Protein AF-0000000085156671 (afdb_homodimer)

pLDDT: mean 96.81, std 5.03, range [68.38, 99.0]

Structure (mmCIF, N/CA/C/O backbone):
data_AF-0000000085156671-model_v1
#
loop_
_entity.id
_entity.type
_entity.pdbx_description
1 polymer GloA
#
loop_
_atom_site.group_PDB
_atom_site.id
_atom_site.type_symbol
_atom_site.label_atom_id
_atom_site.label_alt_id
_atom_site.label_comp_id
_atom_site.label_asym_id
_atom_site.label_entity_id
_atom_site.label_seq_id
_atom_site.pdbx_PDB_ins_code
_atom_site.Cartn_x
_atom_site.Cartn_y
_atom_site.Cartn_z
_atom_site.occupancy
_atom_site.B_iso_or_equiv
_atom_site.auth_seq_id
_atom_site.auth_comp_id
_atom_site.auth_asym_id
_atom_site.auth_atom_id
_atom_site.pdbx_PDB_model_num
ATOM 1 N N . MET A 1 1 ? -7.336 6.457 -4.148 1 97.25 1 MET A N 1
ATOM 2 C CA . MET A 1 1 ? -7.102 6.508 -2.709 1 97.25 1 MET A CA 1
ATOM 3 C C . MET A 1 1 ? -5.617 6.359 -2.395 1 97.25 1 MET A C 1
ATOM 5 O O . MET A 1 1 ? -4.992 7.289 -1.877 1 97.25 1 MET A O 1
ATOM 9 N N . ILE A 1 2 ? -5.039 5.316 -2.836 1 98.56 2 ILE A N 1
ATOM 10 C CA . ILE A 1 2 ? -3.615 5.086 -2.611 1 98.56 2 ILE A CA 1
ATOM 11 C C . ILE A 1 2 ? -2.803 5.754 -3.719 1 98.56 2 ILE A C 1
ATOM 13 O O . ILE A 1 2 ? -3.01 5.477 -4.902 1 98.56 2 ILE A O 1
ATOM 17 N N . ASP A 1 3 ? -1.968 6.648 -3.371 1 98.62 3 ASP A N 1
ATOM 18 C CA . ASP A 1 3 ? -1.051 7.254 -4.332 1 98.62 3 ASP A CA 1
ATOM 19 C C . ASP A 1 3 ? 0.161 6.355 -4.574 1 98.62 3 ASP A C 1
ATOM 21 O O . ASP A 1 3 ? 0.464 6.012 -5.719 1 98.62 3 ASP A O 1
ATOM 25 N N . HIS A 1 4 ? 0.837 6.031 -3.537 1 98.81 4 HIS A N 1
ATOM 26 C CA . HIS A 1 4 ? 1.937 5.078 -3.621 1 98.81 4 HIS A CA 1
ATOM 27 C C . HIS A 1 4 ? 2.197 4.418 -2.271 1 98.81 4 HIS A C 1
ATOM 29 O O . HIS A 1 4 ? 1.718 4.895 -1.24 1 98.81 4 HIS A O 1
ATOM 35 N N . VAL A 1 5 ? 2.871 3.297 -2.322 1 98.88 5 VAL A N 1
ATOM 36 C CA . VAL A 1 5 ? 3.242 2.529 -1.138 1 98.88 5 VAL A CA 1
ATOM 37 C C . VAL A 1 5 ? 4.711 2.125 -1.223 1 98.88 5 VAL A C 1
ATOM 39 O O . VAL A 1 5 ? 5.238 1.904 -2.314 1 98.88 5 VAL A O 1
ATOM 42 N N . GLY A 1 6 ? 5.367 2.09 -0.083 1 98.5 6 GLY A N 1
ATOM 43 C CA . GLY A 1 6 ? 6.746 1.638 -0.026 1 98.5 6 GLY A CA 1
ATOM 44 C C . GLY A 1 6 ? 7.023 0.713 1.144 1 98.5 6 GLY A C 1
ATOM 45 O O . GLY A 1 6 ? 6.516 0.928 2.246 1 98.5 6 GLY A O 1
ATOM 46 N N . ILE A 1 7 ? 7.812 -0.276 0.871 1 98.12 7 ILE A N 1
ATOM 47 C CA . ILE A 1 7 ? 8.25 -1.165 1.942 1 98.12 7 ILE A CA 1
ATOM 48 C C . ILE A 1 7 ? 9.773 -1.191 2.002 1 98.12 7 ILE A C 1
ATOM 50 O O . ILE A 1 7 ? 10.445 -0.895 1.012 1 98.12 7 ILE A O 1
ATOM 54 N N . ASN A 1 8 ? 10.227 -1.581 3.162 1 97.12 8 ASN A N 1
ATOM 55 C CA . ASN A 1 8 ? 11.656 -1.783 3.379 1 97.12 8 ASN A CA 1
ATOM 56 C C . ASN A 1 8 ? 12.023 -3.264 3.338 1 97.12 8 ASN A C 1
ATOM 58 O O . ASN A 1 8 ? 11.289 -4.105 3.852 1 97.12 8 ASN A O 1
ATOM 62 N N . CYS A 1 9 ? 13.125 -3.525 2.797 1 96.81 9 CYS A N 1
ATOM 63 C CA . CYS A 1 9 ? 13.523 -4.906 2.551 1 96.81 9 CYS A CA 1
ATOM 64 C C . CYS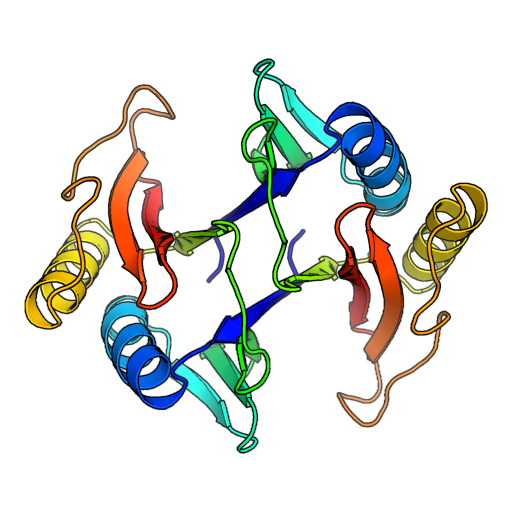 A 1 9 ? 14.797 -5.254 3.314 1 96.81 9 CYS A C 1
ATOM 66 O O . CYS A 1 9 ? 15.773 -4.508 3.273 1 96.81 9 CYS A O 1
ATOM 68 N N . ALA A 1 10 ? 14.789 -6.379 3.973 1 95.25 10 ALA A N 1
ATOM 69 C CA . ALA A 1 10 ? 15.953 -6.844 4.723 1 95.25 10 ALA A CA 1
ATOM 70 C C . ALA A 1 10 ? 17.078 -7.277 3.779 1 95.25 10 ALA A C 1
ATOM 72 O O . ALA A 1 10 ? 18.234 -6.973 4.016 1 95.25 10 ALA A O 1
ATOM 73 N N . ASN A 1 11 ? 16.766 -8.047 2.805 1 95.31 11 ASN A N 1
ATOM 74 C CA . ASN A 1 11 ? 17.656 -8.422 1.713 1 95.31 11 ASN A CA 1
ATOM 75 C C . ASN A 1 11 ? 17.234 -7.777 0.396 1 95.31 11 ASN A C 1
ATOM 77 O O . ASN A 1 11 ? 16.484 -8.375 -0.377 1 95.31 11 ASN A O 1
ATOM 81 N N . TYR A 1 12 ? 17.797 -6.629 0.187 1 97.06 12 TYR A N 1
ATOM 82 C CA . TYR A 1 12 ? 17.359 -5.758 -0.898 1 97.06 12 TYR A CA 1
ATOM 83 C C . TYR A 1 12 ? 17.547 -6.434 -2.252 1 97.06 12 TYR A C 1
ATOM 85 O O . TYR A 1 12 ? 16.656 -6.395 -3.104 1 97.06 12 TYR A O 1
ATOM 93 N N . ALA A 1 13 ? 18.641 -7.094 -2.453 1 97.25 13 ALA A N 1
ATOM 94 C CA . ALA A 1 13 ? 18.906 -7.77 -3.719 1 97.25 13 ALA A CA 1
ATOM 95 C C . ALA A 1 13 ? 17.891 -8.875 -3.984 1 97.25 13 ALA A C 1
ATOM 97 O O . ALA A 1 13 ? 17.406 -9.031 -5.113 1 97.25 13 ALA A O 1
ATOM 98 N N . GLU A 1 14 ? 17.562 -9.625 -2.99 1 97.38 14 GLU A N 1
ATOM 99 C CA . GLU A 1 14 ? 16.562 -10.688 -3.127 1 97.38 14 GLU A CA 1
ATOM 100 C C . GLU A 1 14 ? 15.18 -10.109 -3.441 1 97.38 14 GLU A C 1
ATOM 102 O O . GLU A 1 14 ? 14.453 -10.656 -4.27 1 97.38 14 GLU A O 1
ATOM 107 N N . SER A 1 15 ? 14.883 -9.07 -2.781 1 98.25 15 SER A N 1
ATOM 108 C CA . SER A 1 15 ? 13.594 -8.43 -3.02 1 98.25 15 SER A CA 1
ATOM 109 C C . SER A 1 15 ? 13.516 -7.859 -4.434 1 98.25 15 SER A C 1
ATOM 111 O O . SER A 1 15 ? 12.469 -7.93 -5.078 1 98.25 15 SER A O 1
ATOM 113 N N . GLN A 1 16 ? 14.625 -7.289 -4.875 1 98.69 16 GLN A N 1
ATOM 114 C CA . GLN A 1 16 ? 14.648 -6.793 -6.246 1 98.69 16 GLN A CA 1
ATOM 115 C C . GLN A 1 16 ? 14.352 -7.914 -7.238 1 98.69 16 GLN A C 1
ATOM 117 O O . GLN A 1 16 ? 13.539 -7.75 -8.148 1 98.69 16 GLN A O 1
ATOM 122 N N . ARG A 1 17 ? 15.023 -9.016 -7.051 1 98.81 17 ARG A N 1
ATOM 123 C CA . ARG A 1 17 ? 14.812 -10.148 -7.941 1 98.81 17 ARG A CA 1
ATOM 124 C C . ARG A 1 17 ? 13.359 -10.602 -7.93 1 98.81 17 ARG A C 1
ATOM 126 O O . ARG A 1 17 ? 12.773 -10.867 -8.984 1 98.81 17 ARG A O 1
ATOM 133 N N . PHE A 1 18 ? 12.805 -10.664 -6.797 1 98.94 18 PHE A N 1
ATOM 134 C CA . PHE A 1 18 ? 11.422 -11.102 -6.625 1 98.94 18 PHE A CA 1
ATOM 135 C C . PHE A 1 18 ? 10.461 -10.156 -7.328 1 98.94 18 PHE A C 1
ATOM 137 O O . PHE A 1 18 ? 9.672 -10.578 -8.172 1 98.94 18 PHE A O 1
ATOM 144 N N . TYR A 1 19 ? 10.523 -8.898 -7.027 1 98.94 19 TYR A N 1
ATOM 145 C CA . TYR A 1 19 ? 9.539 -7.949 -7.516 1 98.94 19 TYR A CA 1
ATOM 146 C C . TYR A 1 19 ? 9.75 -7.648 -8.992 1 98.94 19 TYR A C 1
ATOM 148 O O . TYR A 1 19 ? 8.789 -7.414 -9.734 1 98.94 19 TYR A O 1
ATOM 156 N N . ASP A 1 20 ? 11.031 -7.66 -9.477 1 98.94 20 ASP A N 1
ATOM 157 C CA . ASP A 1 20 ? 11.266 -7.566 -10.914 1 98.94 20 ASP A CA 1
ATOM 158 C C . ASP A 1 20 ? 10.516 -8.664 -11.664 1 98.94 20 ASP A C 1
ATOM 160 O O . ASP A 1 20 ? 9.875 -8.398 -12.688 1 98.94 20 ASP A O 1
ATOM 164 N N . ALA A 1 21 ? 10.625 -9.82 -11.141 1 98.94 21 ALA A N 1
ATOM 165 C CA . ALA A 1 21 ? 10.055 -10.977 -11.828 1 98.94 21 ALA A CA 1
ATOM 166 C C . ALA A 1 21 ? 8.531 -10.938 -11.781 1 98.94 21 ALA A C 1
ATOM 168 O O . ALA A 1 21 ? 7.871 -10.984 -12.828 1 98.94 21 ALA A O 1
ATOM 169 N N . VAL A 1 22 ? 7.938 -10.797 -10.609 1 98.94 22 VAL A N 1
ATOM 170 C CA . VAL A 1 22 ? 6.496 -10.992 -10.484 1 98.94 22 VAL A CA 1
ATOM 171 C C . VAL A 1 22 ? 5.766 -9.781 -11.062 1 98.94 22 VAL A C 1
ATOM 173 O O . VAL A 1 22 ? 4.723 -9.93 -11.703 1 98.94 22 VAL A O 1
ATOM 176 N N . LEU A 1 23 ? 6.281 -8.57 -10.828 1 98.94 23 LEU A N 1
ATOM 177 C CA . LEU A 1 23 ? 5.594 -7.391 -11.352 1 98.94 23 LEU A CA 1
ATOM 178 C C . LEU A 1 23 ? 5.738 -7.301 -12.867 1 98.94 23 LEU A C 1
ATOM 180 O O . LEU A 1 23 ? 4.848 -6.789 -13.547 1 98.94 23 LEU A O 1
ATOM 184 N N . GLY A 1 24 ? 6.875 -7.832 -13.359 1 98.88 24 GLY A N 1
ATOM 185 C CA . GLY A 1 24 ? 7.02 -7.918 -14.805 1 98.88 24 GLY A CA 1
ATOM 186 C C . GLY A 1 24 ? 5.891 -8.68 -15.477 1 98.88 24 GLY A C 1
ATOM 187 O O . GLY A 1 24 ? 5.422 -8.289 -16.547 1 98.88 24 GLY A O 1
ATOM 188 N N . THR A 1 25 ? 5.43 -9.703 -14.891 1 98.94 25 THR A N 1
ATOM 189 C CA . THR A 1 25 ? 4.367 -10.523 -15.461 1 98.94 25 THR A CA 1
ATOM 190 C C . THR A 1 25 ? 3.043 -9.773 -15.469 1 98.94 25 THR A C 1
ATOM 192 O O . THR A 1 25 ? 2.111 -10.148 -16.188 1 98.94 25 THR A O 1
ATOM 195 N N . LEU A 1 26 ? 2.973 -8.75 -14.688 1 98.88 26 LEU A N 1
ATOM 196 C CA . LEU A 1 26 ? 1.74 -7.98 -14.562 1 98.88 26 LEU A CA 1
ATOM 197 C C . LEU A 1 26 ? 1.802 -6.715 -15.406 1 98.88 26 LEU A C 1
ATOM 199 O O . LEU A 1 26 ? 0.885 -5.891 -15.367 1 98.88 26 LEU A O 1
ATOM 203 N N . GLY A 1 27 ? 2.928 -6.5 -16.094 1 98.62 27 GLY A N 1
ATOM 204 C CA . GLY A 1 27 ? 3.07 -5.352 -16.984 1 98.62 27 GLY A CA 1
ATOM 205 C C . GLY A 1 27 ? 3.656 -4.137 -16.281 1 98.62 27 GLY A C 1
ATOM 206 O O . GLY A 1 27 ? 3.533 -3.014 -16.766 1 98.62 27 GLY A O 1
ATOM 207 N N . PHE A 1 28 ? 4.234 -4.348 -15.125 1 98.81 28 PHE A N 1
ATOM 208 C CA . PHE A 1 28 ? 4.879 -3.266 -14.398 1 98.81 28 PHE A CA 1
ATOM 209 C C . PHE A 1 28 ? 6.395 -3.402 -14.445 1 98.81 28 PHE A C 1
ATOM 211 O O . PHE A 1 28 ? 6.918 -4.504 -14.633 1 98.81 28 PHE A O 1
ATOM 218 N N . SER A 1 29 ? 7.047 -2.299 -14.312 1 98.75 29 SER A N 1
ATOM 219 C CA . SER A 1 29 ? 8.5 -2.295 -14.383 1 98.75 29 SER A CA 1
ATOM 220 C C . SER A 1 29 ? 9.102 -1.209 -13.492 1 98.75 29 SER A C 1
ATOM 222 O O . SER A 1 29 ? 8.367 -0.376 -12.953 1 98.75 29 SER A O 1
ATOM 224 N N . ARG A 1 30 ? 10.406 -1.317 -13.367 1 98.81 30 ARG A N 1
ATOM 225 C CA . ARG A 1 30 ? 11.086 -0.216 -12.695 1 98.81 30 ARG A CA 1
ATOM 226 C C . ARG A 1 30 ? 10.891 1.093 -13.453 1 98.81 30 ARG A C 1
ATOM 228 O O . ARG A 1 30 ? 11.219 1.186 -14.641 1 98.81 30 ARG A O 1
ATOM 235 N N . GLN A 1 31 ? 10.305 2.008 -12.789 1 98.69 31 GLN A N 1
ATOM 236 C CA . GLN A 1 31 ? 10.109 3.324 -13.383 1 98.69 31 GLN A CA 1
ATOM 237 C C . GLN A 1 31 ? 11.203 4.297 -12.953 1 98.69 31 GLN A C 1
ATOM 239 O O . GLN A 1 31 ? 11.539 5.227 -13.695 1 98.69 31 GLN A O 1
ATOM 244 N N . LEU A 1 32 ? 11.68 4.121 -11.703 1 97.94 32 LEU A N 1
ATOM 245 C CA . LEU A 1 32 ? 12.742 4.922 -11.109 1 97.94 32 LEU A CA 1
ATOM 246 C C . LEU A 1 32 ? 13.656 4.055 -10.242 1 97.94 32 LEU A C 1
ATOM 248 O O . LEU A 1 32 ? 13.172 3.209 -9.484 1 97.94 32 LEU A O 1
ATOM 252 N N . ASP A 1 33 ? 14.914 4.234 -10.375 1 97.88 33 ASP A N 1
ATOM 253 C CA . ASP A 1 33 ? 15.953 3.604 -9.562 1 97.88 33 ASP A CA 1
ATOM 254 C C . ASP A 1 33 ? 16.953 4.637 -9.047 1 97.88 33 ASP A C 1
ATOM 256 O O . ASP A 1 33 ? 17.812 5.102 -9.797 1 97.88 33 ASP A O 1
ATOM 260 N N . VAL A 1 34 ? 16.812 4.879 -7.797 1 96.19 34 VAL A N 1
ATOM 261 C CA . VAL A 1 34 ? 17.672 5.93 -7.254 1 96.19 34 VAL A CA 1
ATOM 262 C C . VAL A 1 34 ? 18.75 5.312 -6.359 1 96.19 34 VAL A C 1
ATOM 264 O O . VAL A 1 34 ? 19.328 6 -5.523 1 96.19 34 VAL A O 1
ATOM 267 N N . GLY A 1 35 ? 18.938 4.066 -6.457 1 95.5 35 GLY A N 1
ATOM 268 C CA . GLY A 1 35 ? 19.938 3.328 -5.711 1 95.5 35 GLY A CA 1
ATOM 269 C C . GLY A 1 35 ? 19.406 2.727 -4.426 1 95.5 35 GLY A C 1
ATOM 270 O O . GLY A 1 35 ? 19.062 1.545 -4.383 1 95.5 35 GLY A O 1
ATOM 271 N N . PRO A 1 36 ? 19.078 3.594 -3.471 1 96.38 36 PRO A N 1
ATOM 272 C CA . PRO A 1 36 ? 18.562 3.057 -2.207 1 96.38 36 PRO A CA 1
ATOM 273 C C . PRO A 1 36 ? 17.109 2.633 -2.293 1 96.38 36 PRO A C 1
ATOM 275 O O . PRO A 1 36 ? 16.594 1.979 -1.38 1 96.38 36 PRO A O 1
ATOM 278 N N . ALA A 1 37 ? 16.5 3.037 -3.424 1 97.75 37 ALA A N 1
ATOM 279 C CA . ALA A 1 37 ? 15.102 2.695 -3.605 1 97.75 37 ALA A CA 1
ATOM 280 C C . ALA A 1 37 ? 14.766 2.51 -5.086 1 97.75 37 ALA A C 1
ATOM 282 O O . ALA A 1 37 ? 15.398 3.123 -5.949 1 97.75 37 ALA A O 1
ATOM 283 N N . ILE A 1 38 ? 13.828 1.67 -5.316 1 98.62 38 ILE A N 1
ATOM 284 C CA . ILE A 1 38 ? 13.305 1.439 -6.66 1 98.62 38 ILE A CA 1
ATOM 285 C C . ILE A 1 38 ? 11.789 1.628 -6.66 1 98.62 38 ILE A C 1
ATOM 287 O O . ILE A 1 38 ? 11.086 1.094 -5.797 1 98.62 38 ILE A O 1
ATOM 291 N N . GLY A 1 39 ? 11.336 2.41 -7.582 1 98.81 39 GLY A N 1
ATOM 292 C CA . GLY A 1 39 ? 9.906 2.572 -7.789 1 98.81 39 GLY A CA 1
ATOM 293 C C . GLY A 1 39 ? 9.383 1.806 -8.992 1 98.81 39 GLY A C 1
ATOM 294 O O . GLY A 1 39 ? 9.922 1.934 -10.094 1 98.81 39 GLY A O 1
ATOM 295 N N . TYR A 1 40 ? 8.359 1 -8.781 1 98.94 40 TYR A N 1
ATOM 296 C CA . TYR A 1 40 ? 7.719 0.228 -9.844 1 98.94 40 TYR A CA 1
ATOM 297 C C . TYR A 1 40 ? 6.41 0.877 -10.281 1 98.94 40 TYR A C 1
ATOM 299 O O . TYR A 1 40 ? 5.715 1.49 -9.469 1 98.94 40 TYR A O 1
ATOM 307 N N . GLY A 1 41 ? 6.039 0.77 -11.469 1 98.69 41 GLY A N 1
ATOM 308 C CA . GLY A 1 41 ? 4.797 1.278 -12.031 1 98.69 41 GLY A CA 1
ATOM 309 C C . GLY A 1 41 ? 4.727 1.161 -13.539 1 98.69 41 GLY A C 1
ATOM 310 O O . GLY A 1 41 ? 5.172 0.163 -14.109 1 98.69 41 GLY A O 1
ATOM 311 N N . ARG A 1 42 ? 4.062 2.07 -14.109 1 97.94 42 ARG A N 1
ATOM 312 C CA . ARG A 1 42 ? 3.912 2.156 -15.555 1 97.94 42 ARG A CA 1
ATOM 313 C C . ARG A 1 42 ? 3.969 3.605 -16.031 1 97.94 42 ARG A C 1
ATOM 315 O O . ARG A 1 42 ? 3.645 4.523 -15.273 1 97.94 42 ARG A O 1
ATOM 322 N N . ALA A 1 43 ? 4.449 3.748 -17.25 1 96.94 43 ALA A N 1
ATOM 323 C CA . ALA A 1 43 ? 4.398 5.031 -17.938 1 96.94 43 ALA A CA 1
ATOM 324 C C . ALA A 1 43 ? 5.129 6.113 -17.156 1 96.94 43 ALA A C 1
ATOM 326 O O . ALA A 1 43 ? 4.656 7.25 -17.062 1 96.94 43 ALA A O 1
ATOM 327 N N . GLY A 1 44 ? 6.164 5.746 -16.5 1 96 44 GLY A N 1
ATOM 328 C CA . GLY A 1 44 ? 7.023 6.695 -15.812 1 96 44 GLY A CA 1
ATOM 329 C C . GLY A 1 44 ? 6.531 7.047 -14.422 1 96 44 GLY A C 1
ATOM 330 O O . GLY A 1 44 ? 7.117 7.895 -13.75 1 96 44 GLY A O 1
ATOM 331 N N . LYS A 1 45 ? 5.508 6.387 -13.945 1 95.69 45 LYS A N 1
ATOM 332 C CA . LYS A 1 45 ? 4.91 6.723 -12.664 1 95.69 45 LYS A CA 1
ATOM 333 C C . LYS A 1 45 ? 5.105 5.594 -11.648 1 95.69 45 LYS A C 1
ATOM 335 O O . LYS A 1 45 ? 4.398 4.586 -11.695 1 95.69 45 LYS A O 1
ATOM 340 N N . PRO A 1 46 ? 5.969 5.82 -10.742 1 98 46 PRO A N 1
ATOM 341 C CA . PRO A 1 46 ? 6.105 4.816 -9.688 1 98 46 PRO A CA 1
ATOM 342 C C . PRO A 1 46 ? 4.953 4.848 -8.688 1 98 46 PRO A C 1
ATOM 344 O O . PRO A 1 46 ? 4.535 5.926 -8.258 1 98 46 PRO A O 1
ATOM 347 N N . THR A 1 47 ? 4.457 3.74 -8.367 1 98.56 47 THR A N 1
ATOM 348 C CA . THR A 1 47 ? 3.344 3.611 -7.43 1 98.56 47 THR A CA 1
ATOM 349 C C . THR A 1 47 ? 3.711 2.682 -6.277 1 98.56 47 THR A C 1
ATOM 351 O O . THR A 1 47 ? 3.15 2.789 -5.184 1 98.56 47 THR A O 1
ATOM 354 N N . PHE A 1 48 ? 4.621 1.704 -6.465 1 98.94 48 PHE A N 1
ATOM 355 C CA . PHE A 1 48 ? 5.125 0.792 -5.445 1 98.94 48 PHE A CA 1
ATOM 356 C C . PHE A 1 48 ? 6.641 0.896 -5.328 1 98.94 48 PHE A C 1
ATOM 358 O O . PHE A 1 48 ? 7.355 0.784 -6.328 1 98.94 48 PHE A O 1
ATOM 365 N N . TRP A 1 49 ? 7.102 1.041 -4.113 1 98.81 49 TRP A N 1
ATOM 366 C CA . TRP A 1 49 ? 8.531 1.241 -3.887 1 98.81 49 TRP A CA 1
ATOM 367 C C . TRP A 1 49 ? 9.086 0.169 -2.959 1 98.81 49 TRP A C 1
ATOM 369 O O . TRP A 1 49 ? 8.445 -0.208 -1.977 1 98.81 49 TRP A O 1
ATOM 379 N N . ILE A 1 50 ? 10.305 -0.257 -3.252 1 98.56 50 ILE A N 1
ATOM 380 C CA . ILE A 1 50 ? 11.094 -1.029 -2.297 1 98.56 50 ILE A CA 1
ATOM 381 C C . ILE A 1 50 ? 12.383 -0.281 -1.965 1 98.56 50 ILE A C 1
ATOM 383 O O . ILE A 1 50 ? 12.945 0.404 -2.82 1 98.56 50 ILE A O 1
ATOM 387 N N . SER A 1 51 ? 12.828 -0.427 -0.764 1 97.94 51 SER A N 1
ATOM 388 C CA . SER A 1 51 ? 14.031 0.278 -0.328 1 97.94 51 SER A CA 1
ATOM 389 C C . SER A 1 51 ? 14.938 -0.634 0.489 1 97.94 51 SER A C 1
ATOM 391 O O . SER A 1 51 ? 14.469 -1.591 1.11 1 97.94 51 SER A O 1
ATOM 393 N N . ASP A 1 52 ? 16.25 -0.179 0.399 1 94.88 52 ASP A N 1
ATOM 394 C CA . ASP A 1 52 ? 17.281 -0.811 1.215 1 94.88 52 ASP A CA 1
ATOM 395 C C . ASP A 1 52 ? 17.344 -0.184 2.605 1 94.88 52 ASP A C 1
ATOM 397 O O . ASP A 1 52 ? 17.906 0.897 2.781 1 94.88 52 ASP A O 1
ATOM 401 N N . ALA A 1 53 ? 16.781 -0.612 3.473 1 75.75 53 ALA A N 1
ATOM 402 C CA . ALA A 1 53 ? 16.906 0.224 4.664 1 75.75 53 ALA A CA 1
ATOM 403 C C . ALA A 1 53 ? 17.078 -0.628 5.918 1 75.75 53 ALA A C 1
ATOM 405 O O . ALA A 1 53 ? 17.969 -0.377 6.727 1 75.75 53 ALA A O 1
ATOM 406 N N . LEU A 1 54 ? 15.992 -1.242 6.383 1 75.19 54 LEU A N 1
ATOM 407 C CA . LEU A 1 54 ? 15.938 -1.572 7.805 1 75.19 54 LEU A CA 1
ATOM 408 C C . LEU A 1 54 ? 16.125 -3.07 8.023 1 75.19 54 LEU A C 1
ATOM 410 O O . LEU A 1 54 ? 15.594 -3.883 7.266 1 75.19 54 LEU A O 1
ATOM 414 N N . ALA A 1 55 ? 17 -3.209 8.984 1 69.25 55 ALA A N 1
ATOM 415 C CA . ALA A 1 55 ? 17.109 -4.559 9.531 1 69.25 55 ALA A CA 1
ATOM 416 C C . ALA A 1 55 ? 16.094 -4.785 10.641 1 69.25 55 ALA A C 1
ATOM 418 O O . ALA A 1 55 ? 15.516 -3.83 11.164 1 69.25 55 ALA A O 1
ATOM 419 N N . GLY A 1 56 ? 15.625 -5.984 10.875 1 79.94 56 GLY A N 1
ATOM 420 C CA . GLY A 1 56 ? 14.727 -6.414 11.938 1 79.94 56 GLY A CA 1
ATOM 421 C C . GLY A 1 56 ? 13.516 -7.172 11.43 1 79.94 56 GLY A C 1
ATOM 422 O O . GLY A 1 56 ? 13.414 -7.453 10.234 1 79.94 56 GLY A O 1
ATOM 423 N N . PRO A 1 57 ? 12.656 -7.395 12.383 1 85.88 57 PRO A N 1
ATOM 424 C CA . PRO A 1 57 ? 11.492 -8.188 11.992 1 85.88 57 PRO A CA 1
ATOM 425 C C . PRO A 1 57 ? 10.453 -7.371 11.219 1 85.88 57 PRO A C 1
ATOM 427 O O . PRO A 1 57 ? 10.289 -6.176 11.477 1 85.88 57 PRO A O 1
ATOM 430 N N . ASN A 1 58 ? 9.898 -7.977 10.266 1 91.19 58 ASN A N 1
ATOM 431 C CA . ASN A 1 58 ? 8.828 -7.398 9.461 1 91.19 58 ASN A CA 1
ATOM 432 C C . ASN A 1 58 ? 7.461 -7.922 9.898 1 91.19 58 ASN A C 1
ATOM 434 O O . ASN A 1 58 ? 7.27 -9.133 10.031 1 91.19 58 ASN A O 1
ATOM 438 N N . ARG A 1 59 ? 6.652 -7.016 10.227 1 92.88 59 ARG A N 1
ATOM 439 C CA . ARG A 1 59 ? 5.246 -7.391 10.312 1 92.88 59 ARG A CA 1
ATOM 440 C C . ARG A 1 59 ? 4.621 -7.488 8.922 1 92.88 59 ARG A C 1
ATOM 442 O O . ARG A 1 59 ? 4.832 -6.617 8.078 1 92.88 59 ARG A O 1
ATOM 449 N N . GLU A 1 60 ? 3.873 -8.5 8.734 1 94.56 60 GLU A N 1
ATOM 450 C CA . GLU A 1 60 ? 3.326 -8.789 7.41 1 94.56 60 GLU A CA 1
ATOM 451 C C . GLU A 1 60 ? 2.512 -7.609 6.887 1 94.56 60 GLU A C 1
ATOM 453 O O . GLU A 1 60 ? 1.66 -7.07 7.594 1 94.56 60 GLU A O 1
ATOM 458 N N . VAL A 1 61 ? 2.785 -7.246 5.699 1 96.94 61 VAL A N 1
ATOM 459 C CA . VAL A 1 61 ? 1.97 -6.336 4.902 1 96.94 61 VAL A CA 1
ATOM 460 C C . VAL A 1 61 ? 1.275 -7.109 3.785 1 96.94 61 VAL A C 1
ATOM 462 O O . VAL A 1 61 ? 1.877 -7.988 3.164 1 96.94 61 VAL A O 1
ATOM 465 N N . HIS A 1 62 ? 0.03 -6.785 3.59 1 98.31 62 HIS A N 1
ATOM 466 C CA . HIS A 1 62 ? -0.673 -7.34 2.438 1 98.31 62 HIS A CA 1
ATOM 467 C C . HIS A 1 62 ? -0.615 -6.387 1.249 1 98.31 62 HIS A C 1
ATOM 469 O O . HIS A 1 62 ? -1.06 -5.238 1.345 1 98.31 62 HIS A O 1
ATOM 475 N N . LEU A 1 63 ? -0.031 -6.828 0.146 1 98.94 63 LEU A N 1
ATOM 476 C CA . LEU A 1 63 ? 0.124 -6.062 -1.086 1 98.94 63 LEU A CA 1
ATOM 477 C C . LEU A 1 63 ? -0.566 -6.762 -2.252 1 98.94 63 LEU A C 1
ATOM 479 O O . LEU A 1 63 ? -0.136 -7.836 -2.68 1 98.94 63 LEU A O 1
ATOM 483 N N . ALA A 1 64 ? -1.599 -6.121 -2.727 1 98.94 64 ALA A N 1
ATOM 484 C CA . ALA A 1 64 ? -2.318 -6.699 -3.859 1 98.94 64 ALA A CA 1
ATOM 485 C C . ALA A 1 64 ? -2.143 -5.844 -5.113 1 98.94 64 ALA A C 1
ATOM 487 O O . ALA A 1 64 ? -2.422 -4.645 -5.094 1 98.94 64 ALA A O 1
ATOM 488 N N . PHE A 1 65 ? -1.743 -6.48 -6.172 1 98.94 65 PHE A N 1
ATOM 489 C CA . PHE A 1 65 ? -1.534 -5.805 -7.449 1 98.94 65 PHE A CA 1
ATOM 490 C C . PHE A 1 65 ? -2.582 -6.242 -8.469 1 98.94 65 PHE A C 1
ATOM 492 O O . PHE A 1 65 ? -2.961 -7.414 -8.516 1 98.94 65 PHE A O 1
ATOM 499 N N . GLU A 1 66 ? -2.938 -5.316 -9.266 1 98.81 66 GLU A N 1
ATOM 500 C CA . GLU A 1 66 ? -3.922 -5.578 -10.312 1 98.81 66 GLU A CA 1
ATOM 501 C C . GLU A 1 66 ? -3.322 -6.422 -11.438 1 98.81 66 GLU A C 1
ATOM 503 O O . GLU A 1 66 ? -2.186 -6.188 -11.852 1 98.81 66 GLU A O 1
ATOM 508 N N . ALA A 1 67 ? -4.051 -7.344 -11.891 1 98.88 67 ALA A N 1
ATOM 509 C CA . ALA A 1 67 ? -3.721 -8.125 -13.078 1 98.88 67 ALA A CA 1
ATOM 510 C C . ALA A 1 67 ? -4.711 -7.848 -14.211 1 98.88 67 ALA A C 1
ATOM 512 O O . ALA A 1 67 ? -5.891 -7.59 -13.961 1 98.88 67 ALA A O 1
ATOM 513 N N . ALA A 1 68 ? -4.266 -7.969 -15.422 1 98.44 68 ALA A N 1
ATOM 514 C CA . ALA A 1 68 ? -5.09 -7.637 -16.578 1 98.44 68 ALA A CA 1
ATOM 515 C C . ALA A 1 68 ? -6.113 -8.734 -16.859 1 98.44 68 ALA A C 1
ATOM 517 O O . ALA A 1 68 ? -7.168 -8.469 -17.438 1 98.44 68 ALA A O 1
ATOM 518 N N . ASP A 1 69 ? -5.812 -9.93 -16.5 1 98.5 69 ASP A N 1
ATOM 519 C CA . ASP A 1 69 ? -6.66 -11.094 -16.734 1 98.5 69 ASP A CA 1
ATOM 520 C C . ASP A 1 69 ? -6.172 -12.297 -15.93 1 98.5 69 ASP A C 1
ATOM 522 O O . ASP A 1 69 ? -5.219 -12.18 -15.156 1 98.5 69 ASP A O 1
ATOM 526 N N . GLU A 1 70 ? -6.84 -13.445 -16.094 1 98.62 70 GLU A N 1
ATOM 527 C CA . GLU A 1 70 ? -6.488 -14.656 -15.367 1 98.62 70 GLU A CA 1
ATOM 528 C C . GLU A 1 70 ? -5.086 -15.133 -15.734 1 98.62 70 GLU A C 1
ATOM 530 O O . GLU A 1 70 ? -4.359 -15.656 -14.883 1 98.62 70 GLU A O 1
ATOM 535 N N . ASP A 1 71 ? -4.754 -14.984 -17.016 1 98.88 71 ASP A N 1
ATOM 536 C CA . ASP A 1 71 ? -3.441 -15.445 -17.453 1 98.88 71 ASP A CA 1
ATOM 537 C C . ASP A 1 71 ? -2.322 -14.672 -16.766 1 98.88 71 ASP A C 1
ATOM 539 O O . ASP A 1 71 ? -1.287 -15.25 -16.422 1 98.88 71 ASP A O 1
ATOM 543 N N . ALA A 1 72 ? -2.508 -13.398 -16.594 1 98.94 72 ALA A N 1
ATOM 544 C CA . ALA A 1 72 ? -1.521 -12.594 -15.875 1 98.94 72 ALA A CA 1
ATOM 545 C C . ALA A 1 72 ? -1.366 -13.062 -14.43 1 98.94 72 ALA A C 1
ATOM 547 O O . ALA A 1 72 ? -0.254 -13.094 -13.898 1 98.94 72 ALA A O 1
ATOM 548 N N . VAL A 1 73 ? -2.479 -13.406 -13.789 1 98.94 73 VAL A N 1
ATOM 549 C CA . VAL A 1 73 ? -2.426 -13.93 -12.422 1 98.94 73 VAL A CA 1
ATOM 550 C C . VAL A 1 73 ? -1.624 -15.227 -12.398 1 98.94 73 VAL A C 1
ATOM 552 O O . VAL A 1 73 ? -0.785 -15.43 -11.516 1 98.94 73 VAL A O 1
ATOM 555 N N . ARG A 1 74 ? -1.892 -16.094 -13.32 1 98.94 74 ARG A N 1
ATOM 556 C CA . ARG A 1 74 ? -1.186 -17.375 -13.391 1 98.94 74 ARG A CA 1
ATOM 557 C C . ARG A 1 74 ? 0.3 -17.172 -13.664 1 98.94 74 ARG A C 1
ATOM 559 O O . ARG A 1 74 ? 1.144 -17.891 -13.125 1 98.94 74 ARG A O 1
ATOM 566 N N . ALA A 1 75 ? 0.638 -16.203 -14.508 1 98.94 75 ALA A N 1
ATOM 567 C CA . ALA A 1 75 ? 2.035 -15.883 -14.789 1 98.94 75 ALA A CA 1
ATOM 568 C C . ALA A 1 75 ? 2.746 -15.367 -13.547 1 98.94 75 ALA A C 1
ATOM 570 O O . ALA A 1 75 ? 3.896 -15.719 -13.281 1 98.94 75 ALA A O 1
ATOM 571 N N . PHE A 1 76 ? 2.117 -14.547 -12.852 1 98.94 76 PHE A N 1
ATOM 572 C CA . PHE A 1 76 ? 2.613 -14.062 -11.57 1 98.94 76 PHE A CA 1
ATOM 573 C C . PHE A 1 76 ? 2.947 -15.227 -10.641 1 98.94 76 PHE A C 1
ATOM 575 O O . PHE A 1 76 ? 4.031 -15.266 -10.055 1 98.94 76 PHE A O 1
ATOM 582 N N . HIS A 1 77 ? 1.977 -16.094 -10.516 1 98.94 77 HIS A N 1
ATOM 583 C CA . HIS A 1 77 ? 2.15 -17.25 -9.641 1 98.94 77 HIS A CA 1
ATOM 584 C C . HIS A 1 77 ? 3.336 -18.109 -10.086 1 98.94 77 HIS A C 1
ATOM 586 O O . HIS A 1 77 ? 4.18 -18.484 -9.266 1 98.94 77 HIS A O 1
ATOM 592 N N . ARG A 1 78 ? 3.42 -18.344 -11.336 1 98.94 78 ARG A N 1
ATOM 593 C CA . ARG A 1 78 ? 4.508 -19.156 -11.867 1 98.94 78 ARG A CA 1
ATOM 594 C C . ARG A 1 78 ? 5.859 -18.516 -11.602 1 98.94 78 ARG A C 1
ATOM 596 O O . ARG A 1 78 ? 6.812 -19.188 -11.203 1 98.94 78 ARG A O 1
ATOM 603 N N . ALA A 1 79 ? 5.969 -17.25 -11.852 1 98.94 79 ALA A N 1
ATOM 604 C CA . ALA A 1 79 ? 7.211 -16.531 -11.609 1 98.94 79 ALA A CA 1
ATOM 605 C C . ALA A 1 79 ? 7.625 -16.641 -10.141 1 98.94 79 ALA A C 1
ATOM 607 O O . ALA A 1 79 ? 8.805 -16.828 -9.836 1 98.94 79 ALA A O 1
ATOM 608 N N . ALA A 1 80 ? 6.688 -16.469 -9.25 1 98.94 80 ALA A N 1
ATOM 609 C CA . ALA A 1 80 ? 6.973 -16.547 -7.82 1 98.94 80 ALA A CA 1
ATOM 610 C C . ALA A 1 80 ? 7.457 -17.938 -7.438 1 98.94 80 ALA A C 1
ATOM 612 O O . ALA A 1 80 ? 8.43 -18.094 -6.691 1 98.94 80 ALA A O 1
ATOM 613 N N . VAL A 1 81 ? 6.762 -18.938 -7.973 1 98.88 81 VAL A N 1
ATOM 614 C CA . VAL A 1 81 ? 7.117 -20.328 -7.695 1 98.88 81 VAL A CA 1
ATOM 615 C C . VAL A 1 81 ? 8.523 -20.609 -8.211 1 98.88 81 VAL A C 1
ATOM 617 O O . VAL A 1 81 ? 9.32 -21.25 -7.523 1 98.88 81 VAL A O 1
ATOM 620 N N . ASP A 1 82 ? 8.797 -20.156 -9.367 1 98.81 82 ASP A N 1
ATOM 621 C CA . ASP A 1 82 ? 10.109 -20.359 -9.969 1 98.81 82 ASP A CA 1
ATOM 622 C C . ASP A 1 82 ? 11.211 -19.766 -9.102 1 98.81 82 ASP A C 1
ATOM 624 O O . ASP A 1 82 ? 12.344 -20.266 -9.102 1 98.81 82 ASP A O 1
ATOM 628 N N . LEU A 1 83 ? 10.883 -18.766 -8.352 1 98.75 83 LEU A N 1
ATOM 629 C CA . LEU A 1 83 ? 11.844 -18.109 -7.484 1 98.75 83 LEU A CA 1
ATOM 630 C C . LEU A 1 83 ? 11.883 -18.75 -6.105 1 98.75 83 LEU A C 1
ATOM 632 O O . LEU A 1 83 ? 12.648 -18.344 -5.234 1 98.75 83 LEU A O 1
ATOM 636 N N . GLY A 1 84 ? 10.961 -19.672 -5.91 1 98.62 84 GLY A N 1
ATOM 637 C CA . GLY A 1 84 ? 10.953 -20.406 -4.652 1 98.62 84 GLY A CA 1
ATOM 638 C C . GLY A 1 84 ? 10.086 -19.75 -3.59 1 98.62 84 GLY A C 1
ATOM 639 O O . GLY A 1 84 ? 10.219 -20.062 -2.402 1 98.62 84 GLY A O 1
ATOM 640 N N . ALA A 1 85 ? 9.258 -18.891 -3.969 1 98.81 85 ALA A N 1
ATOM 641 C CA . ALA A 1 85 ? 8.375 -18.234 -3.008 1 98.81 85 ALA A CA 1
ATOM 642 C C . ALA A 1 85 ? 7.383 -19.219 -2.404 1 98.81 85 ALA A C 1
ATOM 644 O O . ALA A 1 85 ? 6.922 -20.141 -3.084 1 98.81 85 ALA A O 1
ATOM 645 N N . GLU A 1 86 ? 7.051 -19 -1.127 1 98.81 86 GLU A N 1
ATOM 646 C CA . GLU A 1 86 ? 5.961 -19.75 -0.502 1 98.81 86 GLU A CA 1
ATOM 647 C C . GLU A 1 86 ? 4.613 -19.375 -1.109 1 98.81 86 GLU A C 1
ATOM 649 O O . GLU A 1 86 ? 4.273 -18.188 -1.188 1 98.81 86 GLU A O 1
ATOM 654 N N . VAL A 1 87 ? 3.896 -20.406 -1.521 1 98.88 87 VAL A N 1
ATOM 655 C CA . VAL A 1 87 ? 2.561 -20.188 -2.066 1 98.88 87 VAL A CA 1
ATOM 656 C C . VAL A 1 87 ? 1.529 -20.219 -0.941 1 98.88 87 VAL A C 1
ATOM 658 O O . VAL A 1 87 ? 1.411 -21.219 -0.233 1 98.88 87 VAL A O 1
ATOM 661 N N . LEU A 1 88 ? 0.89 -19.156 -0.783 1 98.81 88 LEU A N 1
ATOM 662 C CA . LEU A 1 88 ? -0.208 -19.125 0.178 1 98.81 88 LEU A CA 1
ATOM 663 C C . LEU A 1 88 ? -1.481 -19.703 -0.44 1 98.81 88 LEU A C 1
ATOM 665 O O . LEU A 1 88 ? -2.123 -20.578 0.142 1 98.81 88 LEU A O 1
ATOM 669 N N . HIS A 1 89 ? -1.826 -19.156 -1.598 1 98.81 89 HIS A N 1
ATOM 670 C CA . HIS A 1 89 ? -2.969 -19.641 -2.369 1 98.81 89 HIS A CA 1
ATOM 671 C C . HIS A 1 89 ? -2.668 -19.625 -3.863 1 98.81 89 HIS A C 1
ATOM 673 O O . HIS A 1 89 ? -2.357 -18.578 -4.43 1 98.81 89 HIS A O 1
ATOM 679 N N . PRO A 1 90 ? -2.713 -20.828 -4.504 1 98.81 90 PRO A N 1
ATOM 680 C CA . PRO A 1 90 ? -2.58 -20.828 -5.965 1 98.81 90 PRO A CA 1
ATOM 681 C C . PRO A 1 90 ? -3.717 -20.094 -6.66 1 98.81 90 PRO A C 1
ATOM 683 O O . PRO A 1 90 ? -4.707 -19.719 -6.023 1 98.81 90 PRO A O 1
ATOM 686 N N . PRO A 1 91 ? -3.57 -19.875 -7.957 1 98.88 91 PRO A N 1
ATOM 687 C CA . PRO A 1 91 ? -4.605 -19.141 -8.688 1 98.88 91 PRO A CA 1
ATOM 688 C C . PRO A 1 91 ? -5.969 -19.812 -8.625 1 98.88 91 PRO A C 1
ATOM 690 O O . PRO A 1 91 ? -6.094 -21 -8.953 1 98.88 91 PRO A O 1
ATOM 693 N N . ARG A 1 92 ? -6.926 -19.031 -8.25 1 98.5 92 ARG A N 1
ATOM 694 C CA . ARG A 1 92 ? -8.297 -19.531 -8.227 1 98.5 92 ARG A CA 1
ATOM 695 C C . ARG A 1 92 ? -9.297 -18.391 -8.086 1 98.5 92 ARG A C 1
ATOM 697 O O . ARG A 1 92 ? -8.914 -17.25 -7.84 1 98.5 92 ARG A O 1
ATOM 704 N N . LEU A 1 93 ? -10.555 -18.766 -8.258 1 98.19 93 LEU A N 1
ATOM 705 C CA . LEU A 1 93 ? -11.648 -17.844 -7.961 1 98.19 93 LEU A CA 1
ATOM 706 C C . LEU A 1 93 ? -11.906 -17.781 -6.461 1 98.19 93 LEU A C 1
ATOM 708 O O . LEU A 1 93 ? -11.82 -18.797 -5.762 1 98.19 93 LEU A O 1
ATOM 712 N N . TRP A 1 94 ? -12.227 -16.594 -6.031 1 97.75 94 TRP A N 1
ATOM 713 C CA . TRP A 1 94 ? -12.633 -16.344 -4.652 1 97.75 94 TRP A CA 1
ATOM 714 C C . TRP A 1 94 ? -14.039 -15.75 -4.605 1 97.75 94 TRP A C 1
ATOM 716 O O . TRP A 1 94 ? -14.219 -14.562 -4.32 1 97.75 94 TRP A O 1
ATOM 726 N N . PRO A 1 95 ? -15.039 -16.578 -4.801 1 95.81 95 PRO A N 1
ATOM 727 C CA . PRO A 1 95 ? -16.406 -16.062 -4.879 1 95.81 95 PRO A CA 1
ATOM 728 C C . PRO A 1 95 ? -16.875 -15.453 -3.562 1 95.81 95 PRO A C 1
ATOM 730 O O . PRO A 1 95 ? -17.844 -14.68 -3.547 1 95.81 95 PRO A O 1
ATOM 733 N N . GLU A 1 96 ? -16.219 -15.781 -2.434 1 93.69 96 GLU A N 1
ATOM 734 C CA . GLU A 1 96 ? -16.562 -15.203 -1.134 1 93.69 96 GLU A CA 1
ATOM 735 C C . GLU A 1 96 ? -16.266 -13.703 -1.101 1 93.69 96 GLU A C 1
ATOM 737 O O . GLU A 1 96 ? -16.844 -12.977 -0.292 1 93.69 96 GLU A O 1
ATOM 742 N N . TYR A 1 97 ? -15.312 -13.266 -1.919 1 93.94 97 TYR A N 1
ATOM 743 C CA . TYR A 1 97 ? -15.094 -11.828 -2.047 1 93.94 97 TYR A CA 1
ATOM 744 C C . TYR A 1 97 ? -16.078 -11.211 -3.035 1 93.94 97 TYR A C 1
ATOM 746 O O . TYR A 1 97 ? -16.828 -10.297 -2.688 1 93.94 97 TYR A O 1
ATOM 754 N N . HIS A 1 98 ? -16.094 -11.648 -4.312 1 92.75 98 HIS A N 1
ATOM 755 C CA . HIS A 1 98 ? -17.109 -11.414 -5.328 1 92.75 98 HIS A CA 1
ATOM 756 C C . HIS A 1 98 ? -16.922 -12.352 -6.52 1 92.75 98 HIS A C 1
ATOM 758 O O . HIS A 1 98 ? -15.828 -12.867 -6.738 1 92.75 98 HIS A O 1
ATOM 764 N N . PRO A 1 99 ? -17.875 -12.688 -7.266 1 94.75 99 PRO A N 1
ATOM 765 C CA . PRO A 1 99 ? -17.859 -13.773 -8.242 1 94.75 99 PRO A CA 1
ATOM 766 C C . PRO A 1 99 ? -16.703 -13.656 -9.242 1 94.75 99 PRO A C 1
ATOM 768 O O . PRO A 1 99 ? -16.219 -14.672 -9.742 1 94.75 99 PRO A O 1
ATOM 771 N N . GLY A 1 100 ? -16.219 -12.57 -9.648 1 96.81 100 GLY A N 1
ATOM 772 C CA . GLY A 1 100 ? -15.18 -12.383 -10.648 1 96.81 100 GLY A CA 1
ATOM 773 C C . GLY A 1 100 ? -13.812 -12.141 -10.047 1 96.81 100 GLY A C 1
ATOM 774 O O . GLY A 1 100 ? -12.883 -11.734 -10.742 1 96.81 100 GLY A O 1
ATOM 775 N N . TYR A 1 101 ? -13.711 -12.508 -8.727 1 98.31 101 TYR A N 1
ATOM 776 C CA . TYR A 1 101 ? -12.438 -12.297 -8.039 1 98.31 101 TYR A CA 1
ATOM 777 C C . TYR A 1 101 ? -11.492 -13.469 -8.273 1 98.31 101 TYR A C 1
ATOM 779 O O . TYR A 1 101 ? -11.688 -14.547 -7.715 1 98.31 101 TYR A O 1
ATOM 787 N N . PHE A 1 102 ? -10.477 -13.266 -9.07 1 98.81 102 PHE A N 1
ATOM 788 C CA . PHE A 1 102 ? -9.484 -14.281 -9.375 1 98.81 102 PHE A CA 1
ATOM 789 C C . PHE A 1 102 ? -8.102 -13.852 -8.898 1 98.81 102 PHE A C 1
ATOM 791 O O . PHE A 1 102 ? -7.594 -12.812 -9.328 1 98.81 102 PHE A O 1
ATOM 798 N N . GLY A 1 103 ? -7.512 -14.633 -7.98 1 98.81 103 GLY A N 1
ATOM 799 C CA . GLY A 1 103 ? -6.266 -14.148 -7.41 1 98.81 103 GLY A CA 1
ATOM 800 C C . GLY A 1 103 ? -5.309 -15.258 -7.027 1 98.81 103 GLY A C 1
ATOM 801 O O . GLY A 1 103 ? -5.691 -16.438 -6.988 1 98.81 103 GLY A O 1
ATOM 802 N N . ALA A 1 104 ? -4.07 -14.953 -6.816 1 98.94 104 ALA A N 1
ATOM 803 C CA . ALA A 1 104 ? -3.002 -15.781 -6.262 1 98.94 104 ALA A CA 1
ATOM 804 C C . ALA A 1 104 ? -2.229 -15.023 -5.184 1 98.94 104 ALA A C 1
ATOM 806 O O . ALA A 1 104 ? -2.045 -13.812 -5.277 1 98.94 104 ALA A O 1
ATOM 807 N N . PHE A 1 105 ? -1.771 -15.781 -4.191 1 98.94 105 PHE A N 1
ATOM 808 C CA . PHE A 1 105 ? -1.112 -15.203 -3.025 1 98.94 105 PHE A CA 1
ATOM 809 C C . PHE A 1 105 ? 0.194 -15.93 -2.727 1 98.94 105 PHE A C 1
ATOM 811 O O . PHE A 1 105 ? 0.221 -17.156 -2.645 1 98.94 105 PHE A O 1
ATOM 818 N N . VAL A 1 106 ? 1.207 -15.156 -2.57 1 98.94 106 VAL A N 1
ATOM 819 C CA . VAL A 1 106 ? 2.512 -15.719 -2.24 1 98.94 106 VAL A CA 1
ATOM 820 C C . VAL A 1 106 ? 3.195 -14.859 -1.181 1 98.94 106 VAL A C 1
ATOM 822 O O . VAL A 1 106 ? 2.727 -13.766 -0.866 1 98.94 106 VAL A O 1
ATOM 825 N N . ARG A 1 107 ? 4.266 -15.352 -0.614 1 98.75 107 ARG A N 1
ATOM 826 C CA . ARG A 1 107 ? 5.113 -14.562 0.275 1 98.75 107 ARG A CA 1
ATOM 827 C C . ARG A 1 107 ? 6.277 -13.945 -0.489 1 98.75 107 ARG A C 1
ATOM 829 O O . ARG A 1 107 ? 6.922 -14.609 -1.297 1 98.75 107 ARG A O 1
ATOM 836 N N . ASP A 1 108 ? 6.512 -12.703 -0.262 1 98.5 108 ASP A N 1
ATOM 837 C CA . ASP A 1 108 ? 7.766 -12.133 -0.742 1 98.5 108 ASP A CA 1
ATOM 838 C C . ASP A 1 108 ? 8.922 -12.477 0.192 1 98.5 108 ASP A C 1
ATOM 840 O O . ASP A 1 108 ? 8.727 -13.156 1.201 1 98.5 108 ASP A O 1
ATOM 844 N N . PRO A 1 109 ? 10.125 -12.055 -0.059 1 97.06 109 PRO A N 1
ATOM 845 C CA . PRO A 1 109 ? 11.297 -12.453 0.721 1 97.06 109 PRO A CA 1
ATOM 846 C C . PRO A 1 109 ? 11.219 -12.008 2.178 1 97.06 109 PRO A C 1
ATOM 848 O O . PRO A 1 109 ? 11.906 -12.57 3.039 1 97.06 109 PRO A O 1
ATOM 851 N N . ASP A 1 110 ? 10.445 -10.961 2.484 1 95.81 110 ASP A N 1
ATOM 852 C CA . ASP A 1 110 ? 10.336 -10.453 3.85 1 95.81 110 ASP A CA 1
ATOM 853 C C . ASP A 1 110 ? 9.102 -11.023 4.543 1 95.81 110 ASP A C 1
ATOM 855 O O . ASP A 1 110 ? 8.773 -10.625 5.668 1 95.81 110 ASP A O 1
ATOM 859 N N . GLY A 1 111 ? 8.352 -11.883 3.828 1 95.75 111 GLY A N 1
ATOM 860 C CA . GLY A 1 111 ? 7.215 -12.547 4.453 1 95.75 111 GLY A CA 1
ATOM 861 C C . GLY A 1 111 ? 5.906 -11.812 4.242 1 95.75 111 GLY A C 1
ATOM 862 O O . GLY A 1 111 ? 4.883 -12.18 4.82 1 95.75 111 GLY A O 1
ATOM 863 N N . ASN A 1 112 ? 5.891 -10.789 3.459 1 97.38 112 ASN A N 1
ATOM 864 C CA . ASN A 1 112 ? 4.645 -10.094 3.146 1 97.38 112 ASN A CA 1
ATOM 865 C C . ASN A 1 112 ? 3.723 -10.961 2.291 1 97.38 112 ASN A C 1
ATOM 867 O O . ASN A 1 112 ? 4.191 -11.812 1.527 1 97.38 112 ASN A O 1
ATOM 871 N N . ASN A 1 113 ? 2.455 -10.758 2.506 1 98.5 113 ASN A N 1
ATOM 872 C CA . ASN A 1 113 ? 1.435 -11.391 1.677 1 98.5 113 ASN A CA 1
ATOM 873 C C . ASN A 1 113 ? 1.216 -10.625 0.375 1 98.5 113 ASN A C 1
ATOM 875 O O . ASN A 1 113 ? 0.559 -9.586 0.367 1 98.5 113 ASN A O 1
ATOM 879 N N . VAL A 1 114 ? 1.726 -11.172 -0.738 1 98.94 114 VAL A N 1
ATOM 880 C CA . VAL A 1 114 ? 1.676 -10.5 -2.031 1 98.94 114 VAL A CA 1
ATOM 881 C C . VAL A 1 114 ? 0.668 -11.195 -2.939 1 98.94 114 VAL A C 1
ATOM 883 O O . VAL A 1 114 ? 0.729 -12.414 -3.123 1 98.94 114 VAL A O 1
ATOM 886 N N . GLU A 1 115 ? -0.156 -10.383 -3.479 1 99 115 GLU A N 1
ATOM 887 C CA . GLU A 1 115 ? -1.269 -10.898 -4.266 1 99 115 GLU A CA 1
ATOM 888 C C . GLU A 1 115 ? -1.306 -10.273 -5.656 1 99 115 GLU A C 1
ATOM 890 O O . GLU A 1 115 ? -1.056 -9.07 -5.805 1 99 115 GLU A O 1
ATOM 895 N N . ALA A 1 116 ? -1.55 -11.047 -6.656 1 98.94 116 ALA A N 1
ATOM 896 C CA . ALA A 1 116 ? -2.086 -10.578 -7.93 1 98.94 116 ALA A CA 1
ATOM 897 C C . ALA A 1 116 ? -3.574 -10.891 -8.055 1 98.94 116 ALA A C 1
ATOM 899 O O . ALA A 1 116 ? -4.004 -12.008 -7.762 1 98.94 116 ALA A O 1
ATOM 900 N N . VAL A 1 117 ? -4.344 -9.922 -8.508 1 98.94 117 VAL A N 1
ATOM 901 C CA . VAL A 1 117 ? -5.789 -10.141 -8.523 1 98.94 117 VAL A CA 1
ATOM 902 C C . VAL A 1 117 ? -6.379 -9.562 -9.805 1 98.94 117 VAL A C 1
ATOM 904 O O . VAL A 1 117 ? -5.969 -8.492 -10.258 1 98.94 117 VAL A O 1
ATOM 907 N N . TRP A 1 118 ? -7.309 -10.242 -10.352 1 98.75 118 TRP A N 1
ATOM 908 C CA . TRP A 1 118 ? -8.133 -9.789 -11.469 1 98.75 118 TRP A CA 1
ATOM 909 C C . TRP A 1 118 ? -9.617 -9.82 -11.102 1 98.75 118 TRP A C 1
ATOM 911 O O . TRP A 1 118 ? -10.117 -10.836 -10.609 1 98.75 118 TRP A O 1
ATOM 921 N N . HIS A 1 119 ? -10.25 -8.68 -11.273 1 98.06 119 HIS A N 1
ATOM 922 C CA . HIS A 1 119 ? -11.695 -8.602 -11.062 1 98.06 119 HIS A CA 1
ATOM 923 C C . HIS A 1 119 ? -12.453 -8.867 -12.352 1 98.06 119 HIS A C 1
ATOM 925 O O . HIS A 1 119 ? -12.719 -7.945 -13.125 1 98.06 119 HIS A O 1
ATOM 931 N N . GLY A 1 120 ? -12.75 -10.031 -12.547 1 91.69 120 GLY A N 1
ATOM 932 C CA . GLY A 1 120 ? -13.516 -10.406 -13.727 1 91.69 120 GLY A CA 1
ATOM 933 C C . GLY A 1 120 ? -14.984 -10.039 -13.625 1 91.69 120 GLY A C 1
ATOM 934 O O . GLY A 1 120 ? -15.461 -9.648 -12.562 1 91.69 120 GLY A O 1
ATOM 935 N N . ALA A 1 121 ? -15.766 -10.094 -14.789 1 74.31 121 ALA A N 1
ATOM 936 C CA . ALA A 1 121 ? -17.203 -9.805 -14.867 1 74.31 121 ALA A CA 1
ATOM 937 C C . ALA A 1 121 ? -18.016 -10.875 -14.141 1 74.31 121 ALA A C 1
ATOM 939 O O . ALA A 1 121 ? -17.578 -12.023 -14.039 1 74.31 121 ALA A O 1
ATOM 940 N N . M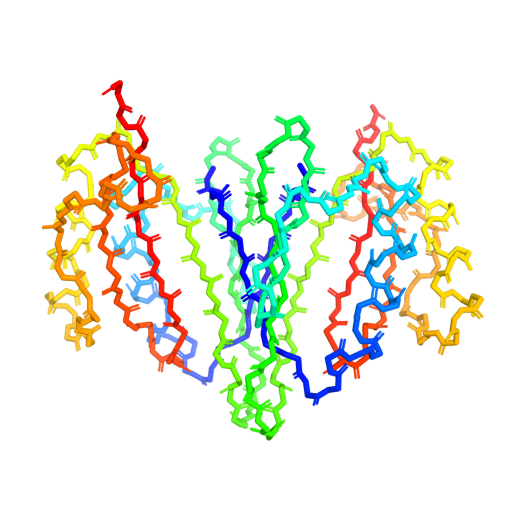ET B 1 1 ? -2.162 -0.117 -10.648 1 97.31 1 MET B N 1
ATOM 941 C CA . MET B 1 1 ? -1.121 -1.036 -10.195 1 97.31 1 MET B CA 1
ATOM 942 C C . MET B 1 1 ? -1.483 -1.648 -8.844 1 97.31 1 MET B C 1
ATOM 944 O O . MET B 1 1 ? -1.706 -2.857 -8.75 1 97.31 1 MET B O 1
ATOM 948 N N . ILE B 1 2 ? -1.709 -0.841 -7.895 1 98.56 2 ILE B N 1
ATOM 949 C CA . ILE B 1 2 ? -2.088 -1.319 -6.566 1 98.56 2 ILE B CA 1
ATOM 950 C C . ILE B 1 2 ? -3.602 -1.513 -6.504 1 98.56 2 ILE B C 1
ATOM 952 O O . ILE B 1 2 ? -4.363 -0.577 -6.754 1 98.56 2 ILE B O 1
ATOM 956 N N . ASP B 1 3 ? -4.027 -2.674 -6.254 1 98.62 3 ASP B N 1
ATOM 957 C CA . ASP B 1 3 ? -5.449 -2.939 -6.039 1 98.62 3 ASP B CA 1
ATOM 958 C C . ASP B 1 3 ? -5.867 -2.588 -4.613 1 98.62 3 ASP B C 1
ATOM 960 O O . ASP B 1 3 ? -6.805 -1.817 -4.41 1 98.62 3 ASP B O 1
ATOM 964 N N . HIS B 1 4 ? -5.207 -3.166 -3.668 1 98.81 4 HIS B N 1
ATOM 965 C CA . HIS B 1 4 ? -5.422 -2.816 -2.27 1 98.81 4 HIS B CA 1
ATOM 966 C C . HIS B 1 4 ? -4.203 -3.164 -1.42 1 98.81 4 HIS B C 1
ATOM 968 O O . HIS B 1 4 ? -3.332 -3.916 -1.859 1 98.81 4 HIS B O 1
ATOM 974 N N . VAL B 1 5 ? -4.145 -2.555 -0.273 1 98.88 5 VAL B N 1
ATOM 975 C CA . VAL B 1 5 ? -3.068 -2.775 0.688 1 98.88 5 VAL B CA 1
ATOM 976 C C . VAL B 1 5 ? -3.654 -2.971 2.084 1 98.88 5 VAL B C 1
ATOM 978 O O . VAL B 1 5 ? -4.695 -2.398 2.414 1 98.88 5 VAL B O 1
ATOM 981 N N . GLY B 1 6 ? -3.01 -3.805 2.867 1 98.44 6 GLY B N 1
ATOM 982 C CA . GLY B 1 6 ? -3.426 -4.016 4.246 1 98.44 6 GLY B CA 1
ATOM 983 C C . GLY B 1 6 ? -2.262 -4.066 5.219 1 98.44 6 GLY B C 1
ATOM 984 O O . GLY B 1 6 ? -1.216 -4.645 4.91 1 98.44 6 GLY B O 1
ATOM 985 N N . ILE B 1 7 ? -2.479 -3.471 6.336 1 98 7 ILE B N 1
ATOM 986 C CA . ILE B 1 7 ? -1.482 -3.553 7.398 1 98 7 ILE B CA 1
ATOM 987 C C . ILE B 1 7 ? -2.119 -4.129 8.656 1 98 7 ILE B C 1
ATOM 989 O O . ILE B 1 7 ? -3.338 -4.062 8.836 1 98 7 ILE B O 1
ATOM 993 N N . ASN B 1 8 ? -1.233 -4.629 9.492 1 97 8 ASN B N 1
ATOM 994 C CA . ASN B 1 8 ? -1.636 -5.125 10.805 1 97 8 ASN B CA 1
ATOM 995 C C . ASN B 1 8 ? -1.284 -4.133 11.906 1 97 8 ASN B C 1
ATOM 997 O O . ASN B 1 8 ? -0.221 -3.512 11.875 1 97 8 ASN B O 1
ATOM 1001 N N . CYS B 1 9 ? -2.131 -4.062 12.836 1 96.69 9 CYS B N 1
ATOM 1002 C CA . CYS B 1 9 ? -1.995 -3.041 13.867 1 96.69 9 CYS B CA 1
ATOM 1003 C C . CYS B 1 9 ? -1.827 -3.674 15.242 1 96.69 9 CYS B C 1
ATOM 1005 O O . CYS B 1 9 ? -2.586 -4.57 15.617 1 96.69 9 CYS B O 1
ATOM 1007 N N . ALA B 1 10 ? -0.871 -3.193 15.992 1 95.06 10 ALA B N 1
ATOM 1008 C CA . ALA B 1 10 ? -0.624 -3.689 17.344 1 95.06 10 ALA B CA 1
ATOM 1009 C C . ALA B 1 10 ? -1.732 -3.256 18.297 1 95.06 10 ALA B C 1
ATOM 1011 O O . ALA B 1 10 ? -2.188 -4.047 19.125 1 95.06 10 ALA B O 1
ATOM 1012 N N . ASN B 1 11 ? -2.094 -2.025 18.281 1 95.19 11 ASN B N 1
ATOM 1013 C CA . ASN B 1 11 ? -3.244 -1.468 18.984 1 95.19 11 ASN B CA 1
ATOM 1014 C C . ASN B 1 11 ? -4.355 -1.065 18.016 1 95.19 11 ASN B C 1
ATOM 1016 O O . ASN B 1 11 ? -4.422 0.087 17.594 1 95.19 11 ASN B O 1
ATOM 1020 N N . TYR B 1 12 ? -5.207 -2.021 17.797 1 97 12 TYR B N 1
ATOM 1021 C CA . TYR B 1 12 ? -6.211 -1.911 16.75 1 97 12 TYR B CA 1
ATOM 1022 C C . TYR B 1 12 ? -7.141 -0.73 17 1 97 12 TYR B C 1
ATOM 1024 O O . TYR B 1 12 ? -7.445 0.037 16.094 1 97 12 TYR B O 1
ATOM 1032 N N . ALA B 1 13 ? -7.547 -0.525 18.203 1 97.19 13 ALA B N 1
ATOM 1033 C CA . ALA B 1 13 ? -8.445 0.577 18.531 1 97.19 13 ALA B CA 1
ATOM 1034 C C . ALA B 1 13 ? -7.789 1.926 18.266 1 97.19 13 ALA B C 1
ATOM 1036 O O . ALA B 1 13 ? -8.43 2.838 17.734 1 97.19 13 ALA B O 1
ATOM 1037 N N . GLU B 1 14 ? -6.551 2.066 18.609 1 97.31 14 GLU B N 1
ATOM 1038 C CA . GLU B 1 14 ? -5.812 3.301 18.359 1 97.31 14 GLU B CA 1
ATOM 1039 C C . GLU B 1 14 ? -5.66 3.551 16.859 1 97.31 14 GLU B C 1
ATOM 1041 O O . GLU B 1 14 ? -5.793 4.688 16.391 1 97.31 14 GLU B O 1
ATOM 1046 N N . SER B 1 15 ? -5.375 2.516 16.172 1 98.19 15 SER B N 1
ATOM 1047 C CA . SER B 1 15 ? -5.227 2.639 14.727 1 98.19 15 SER B CA 1
ATOM 1048 C C . SER B 1 15 ? -6.547 3.018 14.07 1 98.19 15 SER B C 1
ATOM 1050 O O . SER B 1 15 ? -6.57 3.812 13.125 1 98.19 15 SER B O 1
ATOM 1052 N N . GLN B 1 16 ? -7.621 2.43 14.57 1 98.69 16 GLN B N 1
ATOM 1053 C CA . GLN B 1 16 ? -8.922 2.807 14.031 1 98.69 16 GLN B CA 1
ATOM 1054 C C . GLN B 1 16 ? -9.18 4.301 14.211 1 98.69 16 GLN B C 1
ATOM 1056 O O . GLN B 1 16 ? -9.609 4.977 13.273 1 98.69 16 GLN B O 1
ATOM 1061 N N . ARG B 1 17 ? -8.922 4.777 15.391 1 98.81 17 ARG B N 1
ATOM 1062 C CA . ARG B 1 17 ? -9.133 6.195 15.664 1 98.81 17 ARG B CA 1
ATOM 1063 C C . ARG B 1 17 ? -8.297 7.062 14.734 1 98.81 17 ARG B C 1
ATOM 1065 O O . ARG B 1 17 ? -8.789 8.055 14.188 1 98.81 17 ARG B O 1
ATOM 1072 N N . PHE B 1 18 ? -7.098 6.691 14.547 1 98.94 18 PHE B N 1
ATOM 1073 C CA . PHE B 1 18 ? -6.172 7.438 13.703 1 98.94 18 PHE B CA 1
ATOM 1074 C C . PHE B 1 18 ? -6.656 7.469 12.258 1 98.94 18 PHE B C 1
ATOM 1076 O O . PHE B 1 18 ? -6.824 8.547 11.68 1 98.94 18 PHE B O 1
ATOM 1083 N N . TYR B 1 19 ? -6.906 6.328 11.68 1 98.94 19 TYR B N 1
ATOM 1084 C CA . TYR B 1 19 ? -7.207 6.254 10.25 1 98.94 19 TYR B CA 1
ATOM 1085 C C . TYR B 1 19 ? -8.617 6.766 9.969 1 98.94 19 TYR B C 1
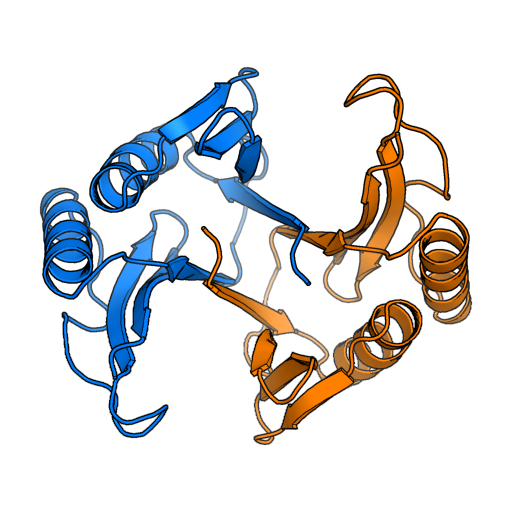ATOM 1087 O O . TYR B 1 19 ? -8.859 7.352 8.906 1 98.94 19 TYR B O 1
ATOM 1095 N N . ASP B 1 20 ? -9.578 6.57 10.914 1 98.94 20 ASP B N 1
ATOM 1096 C CA . ASP B 1 20 ? -10.883 7.203 10.766 1 98.94 20 ASP B CA 1
ATOM 1097 C C . ASP B 1 20 ? -10.742 8.719 10.609 1 98.94 20 ASP B C 1
ATOM 1099 O O . ASP B 1 20 ? -11.383 9.32 9.742 1 98.94 20 ASP B O 1
ATOM 1103 N N . ALA B 1 21 ? -9.945 9.25 11.445 1 98.94 21 ALA B N 1
ATOM 1104 C CA . ALA B 1 21 ? -9.805 10.703 11.477 1 98.94 21 ALA B CA 1
ATOM 1105 C C . ALA B 1 21 ? -9.094 11.219 10.227 1 98.94 21 ALA B C 1
ATOM 1107 O O . ALA B 1 21 ? -9.625 12.07 9.516 1 98.94 21 ALA B O 1
ATOM 1108 N N . VAL B 1 22 ? -7.934 10.688 9.906 1 98.94 22 VAL B N 1
ATOM 1109 C CA . VAL B 1 22 ? -7.105 11.297 8.867 1 98.94 22 VAL B CA 1
ATOM 1110 C C . VAL B 1 22 ? -7.688 10.977 7.488 1 98.94 22 VAL B C 1
ATOM 1112 O O . VAL B 1 22 ? -7.68 11.82 6.594 1 98.94 22 VAL B O 1
ATOM 1115 N N . LEU B 1 23 ? -8.188 9.75 7.297 1 98.94 23 LEU B N 1
ATOM 1116 C CA . LEU B 1 23 ? -8.727 9.406 5.984 1 98.94 23 LEU B CA 1
ATOM 1117 C C . LEU B 1 23 ? -10.055 10.117 5.746 1 98.94 23 LEU B C 1
ATOM 1119 O O . LEU B 1 23 ? -10.398 10.445 4.605 1 98.94 23 LEU B O 1
ATOM 1123 N N . GLY B 1 24 ? -10.781 10.367 6.863 1 98.88 24 GLY B N 1
ATOM 1124 C CA . GLY B 1 24 ? -11.984 11.18 6.742 1 98.88 24 GLY B CA 1
ATOM 1125 C C . GLY B 1 24 ? -11.727 12.531 6.105 1 98.88 24 GLY B C 1
ATOM 1126 O O . GLY B 1 24 ? -12.531 13 5.297 1 98.88 24 GLY B O 1
ATOM 1127 N N . THR B 1 25 ? -10.664 13.141 6.402 1 98.94 25 THR B N 1
ATOM 1128 C CA . THR B 1 25 ? -10.336 14.469 5.879 1 98.94 25 THR B CA 1
ATOM 1129 C C . THR B 1 25 ? -10.023 14.398 4.387 1 98.94 25 THR B C 1
ATOM 1131 O O . THR B 1 25 ? -10.039 15.422 3.697 1 98.94 25 THR B O 1
ATOM 1134 N N . LEU B 1 26 ? -9.742 13.227 3.93 1 98.88 26 LEU B N 1
ATOM 1135 C CA . LEU B 1 26 ? -9.367 13.039 2.533 1 98.88 26 LEU B CA 1
ATOM 1136 C C . LEU B 1 26 ? -10.555 12.531 1.716 1 98.88 26 LEU B C 1
ATOM 1138 O O . LEU B 1 26 ? -10.414 12.227 0.529 1 98.88 26 LEU B O 1
ATOM 1142 N N . GLY B 1 27 ? -11.695 12.344 2.375 1 98.62 27 GLY B N 1
ATOM 1143 C CA . GLY B 1 27 ? -12.906 11.914 1.681 1 98.62 27 GLY B CA 1
ATOM 1144 C C . GLY B 1 27 ? -13.055 10.406 1.629 1 98.62 27 GLY B C 1
ATOM 1145 O O . GLY B 1 27 ? -13.82 9.883 0.814 1 98.62 27 GLY B O 1
ATOM 1146 N N . PHE B 1 28 ? -12.305 9.719 2.441 1 98.81 28 PHE B N 1
ATOM 1147 C CA . PHE B 1 28 ? -12.406 8.266 2.518 1 98.81 28 PHE B CA 1
ATOM 1148 C C . PHE B 1 28 ? -13.094 7.836 3.809 1 98.81 28 PHE B C 1
ATOM 1150 O O . PHE B 1 28 ? -13.078 8.57 4.801 1 98.81 28 PHE B O 1
ATOM 1157 N N . SER B 1 29 ? -13.68 6.707 3.762 1 98.75 29 SER B N 1
ATOM 1158 C CA . SER B 1 29 ? -14.398 6.203 4.926 1 98.75 29 SER B CA 1
ATOM 1159 C C . SER B 1 29 ? -14.352 4.68 4.988 1 98.75 29 SER B C 1
ATOM 1161 O O . SER B 1 29 ? -13.883 4.027 4.051 1 98.75 29 SER B O 1
ATOM 1163 N N . ARG B 1 30 ? -14.812 4.195 6.125 1 98.81 30 ARG B N 1
ATOM 1164 C CA . ARG B 1 30 ? -14.984 2.748 6.207 1 98.81 30 ARG B CA 1
ATOM 1165 C C . ARG B 1 30 ? -15.992 2.256 5.172 1 98.81 30 ARG B C 1
ATOM 1167 O O . ARG B 1 30 ? -17.141 2.711 5.152 1 98.81 30 ARG B O 1
ATOM 1174 N N . GLN B 1 31 ? -15.516 1.424 4.332 1 98.69 31 GLN B N 1
ATOM 1175 C CA . GLN B 1 31 ? -16.406 0.842 3.326 1 98.69 31 GLN B CA 1
ATOM 1176 C C . GLN B 1 31 ? -16.906 -0.525 3.768 1 98.69 31 GLN B C 1
ATOM 1178 O O . GLN B 1 31 ? -18.016 -0.937 3.383 1 98.69 31 GLN B O 1
ATOM 1183 N N . LEU B 1 32 ? -16.047 -1.25 4.504 1 97.94 32 LEU B N 1
ATOM 1184 C CA . LEU B 1 32 ? -16.359 -2.568 5.055 1 97.94 32 LEU B CA 1
ATOM 1185 C C . LEU B 1 32 ? -15.742 -2.73 6.445 1 97.94 32 LEU B C 1
ATOM 1187 O O . LEU B 1 32 ? -14.602 -2.34 6.672 1 97.94 32 LEU B O 1
ATOM 1191 N N . ASP B 1 33 ? -16.5 -3.252 7.348 1 97.88 33 ASP B N 1
ATOM 1192 C CA . ASP B 1 33 ? -16.078 -3.605 8.703 1 97.88 33 ASP B CA 1
ATOM 1193 C C . ASP B 1 33 ? -16.5 -5.031 9.055 1 97.88 33 ASP B C 1
ATOM 1195 O O . ASP B 1 33 ? -17.672 -5.285 9.336 1 97.88 33 ASP B O 1
ATOM 1199 N N . VAL B 1 34 ? -15.508 -5.855 9.07 1 96.12 34 VAL B N 1
ATOM 1200 C CA . VAL B 1 34 ? -15.852 -7.254 9.305 1 96.12 34 VAL B CA 1
ATOM 1201 C C . VAL B 1 34 ? -15.383 -7.676 10.695 1 96.12 34 VAL B C 1
ATOM 1203 O O . VAL B 1 34 ? -15.227 -8.867 10.969 1 96.12 34 VAL B O 1
ATOM 1206 N N . GLY B 1 35 ? -15.078 -6.754 11.508 1 95.44 35 GLY B N 1
ATOM 1207 C CA . GLY B 1 35 ? -14.656 -6.98 12.883 1 95.44 35 GLY B CA 1
ATOM 1208 C C . GLY B 1 35 ? -13.148 -7.047 13.039 1 95.44 35 GLY B C 1
ATOM 1209 O O . GLY B 1 35 ? -12.516 -6.059 13.406 1 95.44 35 GLY B O 1
ATOM 1210 N N . PRO B 1 36 ? -12.555 -8.117 12.484 1 96.25 36 PRO B N 1
ATOM 1211 C CA . PRO B 1 36 ? -11.102 -8.227 12.617 1 96.25 36 PRO B CA 1
ATOM 1212 C C . PRO B 1 36 ? -10.344 -7.324 11.641 1 96.25 36 PRO B C 1
ATOM 1214 O O . PRO B 1 36 ? -9.133 -7.148 11.766 1 96.25 36 PRO B O 1
ATOM 1217 N N . ALA B 1 37 ? -11.141 -6.789 10.703 1 97.69 37 ALA B N 1
ATOM 1218 C CA . ALA B 1 37 ? -10.523 -5.918 9.711 1 97.69 37 ALA B CA 1
ATOM 1219 C C . ALA B 1 37 ? -11.5 -4.84 9.242 1 97.69 37 ALA B C 1
ATOM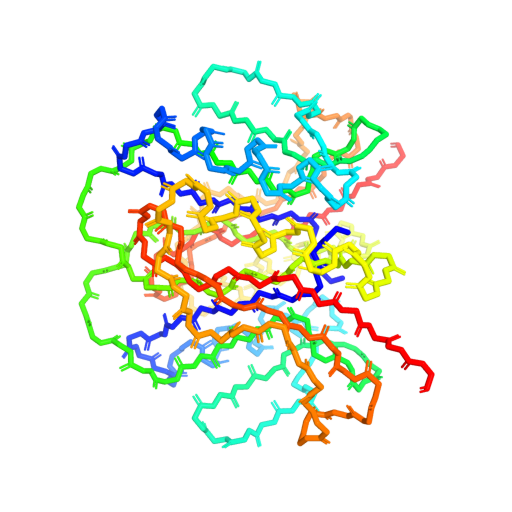 1221 O O . ALA B 1 37 ? -12.719 -5.055 9.242 1 97.69 37 ALA B O 1
ATOM 1222 N N . ILE B 1 38 ? -10.953 -3.732 8.898 1 98.62 38 ILE B N 1
ATOM 1223 C CA . ILE B 1 38 ? -11.719 -2.627 8.328 1 98.62 38 ILE B CA 1
ATOM 1224 C C . ILE B 1 38 ? -11.094 -2.207 6.996 1 98.62 38 ILE B C 1
ATOM 1226 O O . ILE B 1 38 ? -9.883 -2.023 6.902 1 98.62 38 ILE B O 1
ATOM 1230 N N . GLY B 1 39 ? -11.922 -2.123 6.008 1 98.81 39 GLY B N 1
ATOM 1231 C CA . GLY B 1 39 ? -11.5 -1.601 4.719 1 98.81 39 GLY B CA 1
ATOM 1232 C C . GLY B 1 39 ? -11.953 -0.173 4.477 1 98.81 39 GLY B C 1
ATOM 1233 O O . GLY B 1 39 ? -13.133 0.141 4.625 1 98.81 39 GLY B O 1
ATOM 1234 N N . TYR B 1 40 ? -11.023 0.696 4.121 1 98.94 40 TYR B N 1
ATOM 1235 C CA . TYR B 1 40 ? -11.312 2.094 3.814 1 98.94 40 TYR B CA 1
ATOM 1236 C C . TYR B 1 40 ? -11.312 2.332 2.311 1 98.94 40 TYR B C 1
ATOM 1238 O O . TYR B 1 40 ? -10.562 1.687 1.572 1 98.94 40 TYR B O 1
ATOM 1246 N N . GLY B 1 41 ? -12.055 3.207 1.823 1 98.69 41 GLY B N 1
ATOM 1247 C CA . GLY B 1 41 ? -12.125 3.594 0.424 1 98.69 41 GLY B CA 1
ATOM 1248 C C . GLY B 1 41 ? -13.273 4.539 0.126 1 98.69 41 GLY B C 1
ATOM 1249 O O . GLY B 1 41 ? -13.57 5.438 0.918 1 98.69 41 GLY B O 1
ATOM 1250 N N . ARG B 1 42 ? -13.766 4.43 -1.038 1 97.88 42 ARG B N 1
ATOM 1251 C CA . ARG B 1 42 ? -14.906 5.219 -1.504 1 97.88 42 ARG B CA 1
ATOM 1252 C C . ARG B 1 42 ? -15.852 4.371 -2.346 1 97.88 42 ARG B C 1
ATOM 1254 O O . ARG B 1 42 ? -15.43 3.391 -2.965 1 97.88 42 ARG B O 1
ATOM 1261 N N . ALA B 1 43 ? -17.125 4.754 -2.275 1 96.88 43 ALA B N 1
ATOM 1262 C CA . ALA B 1 43 ? -18.141 4.191 -3.158 1 96.88 43 ALA B CA 1
ATOM 1263 C C . ALA B 1 43 ? -18.219 2.676 -3 1 96.88 43 ALA B C 1
ATOM 1265 O O . ALA B 1 43 ? -18.359 1.948 -3.986 1 96.88 43 ALA B O 1
ATOM 1266 N N . GLY B 1 44 ? -18.031 2.221 -1.828 1 95.94 44 GLY B N 1
ATOM 1267 C CA . GLY B 1 44 ? -18.219 0.814 -1.51 1 95.94 44 GLY B 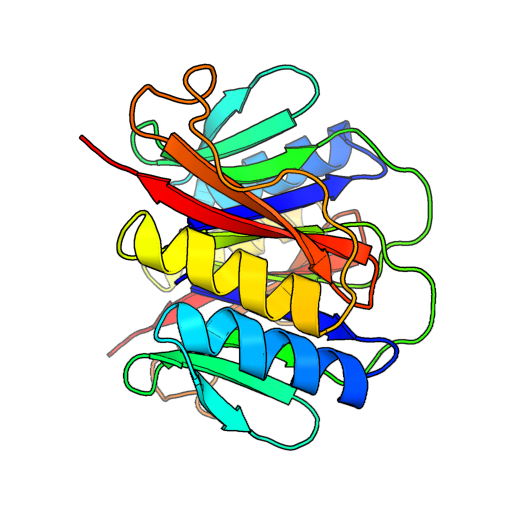CA 1
ATOM 1268 C C . GLY B 1 44 ? -17 -0.034 -1.817 1 95.94 44 GLY B C 1
ATOM 1269 O O . GLY B 1 44 ? -17.016 -1.256 -1.651 1 95.94 44 GLY B O 1
ATOM 1270 N N . LYS B 1 45 ? -15.898 0.563 -2.195 1 95.56 45 LYS B N 1
ATOM 1271 C CA . LYS B 1 45 ? -14.711 -0.179 -2.602 1 95.56 45 LYS B CA 1
ATOM 1272 C C . LYS B 1 45 ? -13.562 0.035 -1.616 1 95.56 45 LYS B C 1
ATOM 1274 O O . LYS B 1 45 ? -12.914 1.081 -1.632 1 95.56 45 LYS B O 1
ATOM 1279 N N . PRO B 1 46 ? -13.297 -0.957 -0.856 1 97.94 46 PRO B N 1
ATOM 1280 C CA . PRO B 1 46 ? -12.133 -0.84 0.025 1 97.94 46 PRO B CA 1
ATOM 1281 C C . PRO B 1 46 ? -10.812 -0.986 -0.723 1 97.94 46 PRO B C 1
ATOM 1283 O O . PRO B 1 46 ? -10.672 -1.873 -1.569 1 97.94 46 PRO B O 1
ATOM 1286 N N . THR B 1 47 ? -9.914 -0.143 -0.455 1 98.56 47 THR B N 1
ATOM 1287 C CA . THR B 1 47 ? -8.602 -0.148 -1.094 1 98.56 47 THR B CA 1
ATOM 1288 C C . THR B 1 47 ? -7.488 -0.225 -0.05 1 98.56 47 THR B C 1
ATOM 1290 O O . THR B 1 47 ? -6.387 -0.695 -0.34 1 98.56 47 THR B O 1
ATOM 1293 N N . PHE B 1 48 ? -7.703 0.268 1.189 1 98.94 48 PHE B N 1
ATOM 1294 C CA . PHE B 1 48 ? -6.77 0.202 2.307 1 98.94 48 PHE B CA 1
ATOM 1295 C C . PHE B 1 48 ? -7.402 -0.504 3.5 1 98.94 48 PHE B C 1
ATOM 1297 O O . PHE B 1 48 ? -8.492 -0.136 3.939 1 98.94 48 PHE B O 1
ATOM 1304 N N . TRP B 1 49 ? -6.68 -1.447 4.039 1 98.81 49 TRP B N 1
ATOM 1305 C CA . TRP B 1 49 ? -7.223 -2.254 5.129 1 98.81 49 TRP B CA 1
ATOM 1306 C C . TRP B 1 49 ? -6.328 -2.17 6.359 1 98.81 49 TRP B C 1
ATOM 1308 O O . TRP B 1 49 ? -5.102 -2.193 6.246 1 98.81 49 TRP B O 1
ATOM 1318 N N . ILE B 1 50 ? -6.957 -2.131 7.512 1 98.5 50 ILE B N 1
ATOM 1319 C CA . ILE B 1 50 ? -6.258 -2.369 8.766 1 98.5 50 ILE B CA 1
ATOM 1320 C C . ILE B 1 50 ? -6.855 -3.586 9.469 1 98.5 50 ILE B C 1
ATOM 1322 O O . ILE B 1 50 ? -8.062 -3.834 9.383 1 98.5 50 ILE B O 1
ATOM 1326 N N . SER B 1 51 ? -6.039 -4.301 10.164 1 97.88 51 SER B N 1
ATOM 1327 C CA . SER B 1 51 ? -6.492 -5.512 10.844 1 97.88 51 SER B CA 1
ATOM 1328 C C .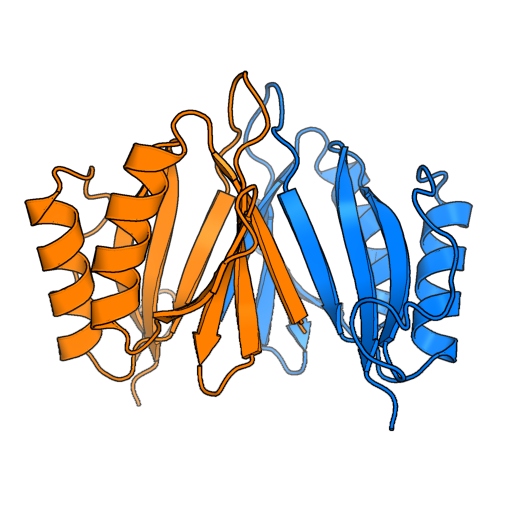 SER B 1 51 ? -5.902 -5.613 12.242 1 97.88 51 SER B C 1
ATOM 1330 O O . SER B 1 51 ? -4.832 -5.066 12.516 1 97.88 51 SER B O 1
ATOM 1332 N N . ASP B 1 52 ? -6.766 -6.383 13.047 1 94.75 52 ASP B N 1
ATOM 1333 C CA . ASP B 1 52 ? -6.336 -6.734 14.398 1 94.75 52 ASP B CA 1
ATOM 1334 C C . ASP B 1 52 ? -5.461 -7.984 14.391 1 94.75 52 ASP B C 1
ATOM 1336 O O . ASP B 1 52 ? -5.965 -9.102 14.234 1 94.75 52 ASP B O 1
ATOM 1340 N N . ALA B 1 53 ? -4.359 -7.934 14.359 1 75.94 53 ALA B N 1
ATOM 1341 C CA . ALA B 1 53 ? -3.766 -9.266 14.25 1 75.94 53 ALA B CA 1
ATOM 1342 C C . ALA B 1 53 ? -2.5 -9.375 15.094 1 75.94 53 ALA B C 1
ATOM 1344 O O . ALA B 1 53 ? -2.316 -10.352 15.82 1 75.94 53 ALA B O 1
ATOM 1345 N N . LEU B 1 54 ? -1.346 -8.805 14.625 1 73.56 54 LEU B N 1
ATOM 1346 C CA . LEU B 1 54 ? -0.048 -9.352 15 1 73.56 54 LEU B CA 1
ATOM 1347 C C . LEU B 1 54 ? 0.629 -8.469 16.047 1 73.56 54 LEU B C 1
ATOM 1349 O O . LEU B 1 54 ? 0.57 -7.242 15.961 1 73.56 54 LEU B O 1
ATOM 1353 N N . ALA B 1 55 ? 1.073 -9.25 17 1 68.38 55 ALA B N 1
ATOM 1354 C CA . ALA B 1 55 ? 1.987 -8.625 17.938 1 68.38 55 ALA B CA 1
ATOM 1355 C C . ALA B 1 55 ? 3.426 -8.664 17.438 1 68.38 55 ALA B C 1
ATOM 1357 O O . ALA B 1 55 ? 3.744 -9.438 16.531 1 68.38 55 ALA B O 1
ATOM 1358 N N . GLY B 1 56 ? 4.254 -7.742 17.781 1 79.88 56 GLY B N 1
ATOM 1359 C CA . GLY B 1 56 ? 5.676 -7.652 17.5 1 79.88 56 GLY B CA 1
ATOM 1360 C C . GLY B 1 56 ? 6.074 -6.34 16.844 1 79.88 56 GLY B C 1
ATOM 1361 O O . GLY B 1 56 ? 5.246 -5.438 16.703 1 79.88 56 GLY B O 1
ATOM 1362 N N . PRO B 1 57 ? 7.301 -6.355 16.453 1 86.06 57 PRO B N 1
ATOM 1363 C CA . PRO B 1 57 ? 7.793 -5.098 15.883 1 86.06 57 PRO B CA 1
ATOM 1364 C C . PRO B 1 57 ? 7.34 -4.891 14.438 1 86.06 57 PRO B C 1
ATOM 1366 O O . PRO B 1 57 ? 7.188 -5.859 13.688 1 86.06 57 PRO B O 1
ATOM 1369 N N . ASN B 1 58 ? 7.035 -3.717 14.133 1 91.31 58 ASN B N 1
ATOM 1370 C CA . ASN B 1 58 ? 6.664 -3.295 12.789 1 91.31 58 ASN B CA 1
ATOM 1371 C C . ASN B 1 58 ? 7.836 -2.641 12.062 1 91.31 58 ASN B C 1
ATOM 1373 O O . ASN B 1 58 ? 8.5 -1.761 12.617 1 91.31 58 ASN B O 1
ATOM 1377 N N . ARG B 1 59 ? 8.133 -3.182 10.977 1 93 59 ARG B N 1
ATOM 1378 C CA . ARG B 1 59 ? 8.992 -2.424 10.07 1 93 59 ARG B CA 1
ATOM 1379 C C . ARG B 1 59 ? 8.195 -1.354 9.328 1 93 59 ARG B C 1
ATOM 1381 O O . ARG B 1 59 ? 7.098 -1.62 8.836 1 93 59 ARG B O 1
ATOM 1388 N N . GLU B 1 60 ? 8.742 -0.224 9.25 1 94.56 60 GLU B N 1
ATOM 1389 C CA . GLU B 1 60 ? 8.023 0.926 8.703 1 94.56 60 GLU B CA 1
ATOM 1390 C C . GLU B 1 60 ? 7.531 0.644 7.285 1 94.56 60 GLU B C 1
ATOM 1392 O O . GLU B 1 60 ? 8.289 0.161 6.441 1 94.56 60 GLU B O 1
ATOM 1397 N N . VAL B 1 61 ? 6.32 0.935 7.07 1 97 61 VAL B N 1
ATOM 1398 C CA . VAL B 1 61 ? 5.707 0.999 5.75 1 97 61 VAL B CA 1
ATOM 1399 C C . VAL B 1 61 ? 5.402 2.451 5.391 1 97 61 VAL B C 1
ATOM 1401 O O . VAL B 1 61 ? 4.961 3.229 6.238 1 97 61 VAL B O 1
ATOM 1404 N N . HIS B 1 62 ? 5.676 2.781 4.16 1 98.31 62 HIS B N 1
ATOM 1405 C CA . HIS B 1 62 ? 5.266 4.09 3.664 1 98.31 62 HIS B CA 1
ATOM 1406 C C . HIS B 1 62 ? 3.922 4.012 2.945 1 98.31 62 HIS B C 1
ATOM 1408 O O . HIS B 1 62 ? 3.775 3.268 1.975 1 98.31 62 HIS B O 1
ATOM 1414 N N . LEU B 1 63 ? 2.932 4.738 3.443 1 98.94 63 LEU B N 1
ATOM 1415 C CA . LEU B 1 63 ? 1.578 4.789 2.898 1 98.94 63 LEU B CA 1
ATOM 1416 C C . LEU B 1 63 ? 1.208 6.211 2.492 1 98.94 63 LEU B C 1
ATOM 1418 O O . LEU B 1 63 ? 1.061 7.086 3.346 1 98.94 63 LEU B O 1
ATOM 1422 N N . ALA B 1 64 ? 1.058 6.383 1.202 1 98.94 64 ALA B N 1
ATOM 1423 C CA . ALA B 1 64 ? 0.682 7.703 0.711 1 98.94 64 ALA B CA 1
ATOM 1424 C C . ALA B 1 64 ? -0.729 7.691 0.13 1 98.94 64 ALA B C 1
ATOM 1426 O O . ALA B 1 64 ? -1.037 6.891 -0.754 1 98.94 64 ALA B O 1
ATOM 1427 N N . PHE B 1 65 ? -1.533 8.602 0.595 1 98.94 65 PHE B N 1
ATOM 1428 C CA . PHE B 1 65 ? -2.912 8.727 0.137 1 98.94 65 PHE B CA 1
ATOM 1429 C C . PHE B 1 65 ? -3.1 10 -0.677 1 98.94 65 PHE B C 1
ATOM 1431 O O . PHE B 1 65 ? -2.531 11.039 -0.347 1 98.94 65 PHE B O 1
ATOM 1438 N N . GLU B 1 66 ? -3.922 9.883 -1.65 1 98.81 66 GLU B N 1
ATOM 1439 C CA . GLU B 1 66 ? -4.223 11.023 -2.514 1 98.81 66 GLU B CA 1
ATOM 1440 C C . GLU B 1 66 ? -5.098 12.047 -1.794 1 98.81 66 GLU B C 1
ATOM 1442 O O . GLU B 1 66 ? -6.043 11.68 -1.093 1 98.81 66 GLU B O 1
ATOM 1447 N N . ALA B 1 67 ? -4.805 13.25 -1.958 1 98.88 67 ALA B N 1
ATOM 1448 C CA . ALA B 1 67 ? -5.629 14.367 -1.501 1 98.88 67 ALA B CA 1
ATOM 1449 C C . ALA B 1 67 ? -6.195 15.148 -2.682 1 98.88 67 ALA B C 1
ATOM 1451 O O . ALA B 1 67 ? -5.555 15.258 -3.729 1 98.88 67 ALA B O 1
ATOM 1452 N N . ALA B 1 68 ? -7.324 15.734 -2.504 1 98.44 68 ALA B N 1
ATOM 1453 C CA . ALA B 1 68 ? -8.016 16.422 -3.586 1 98.44 68 ALA B CA 1
ATOM 1454 C C . ALA B 1 68 ? -7.371 17.781 -3.871 1 98.44 68 ALA B C 1
ATOM 1456 O O . ALA B 1 68 ? -7.469 18.297 -4.984 1 98.44 68 ALA B O 1
ATOM 1457 N N . ASP B 1 69 ? -6.793 18.375 -2.9 1 98.56 69 ASP B N 1
ATOM 1458 C CA . ASP B 1 69 ? -6.168 19.688 -2.988 1 98.56 69 ASP B CA 1
ATOM 1459 C C . ASP B 1 69 ? -5.289 19.969 -1.769 1 98.56 69 ASP B C 1
ATOM 1461 O O . ASP B 1 69 ? -5.141 19.094 -0.899 1 98.56 69 ASP B O 1
ATOM 1465 N N . GLU B 1 70 ? -4.691 21.156 -1.704 1 98.62 70 GLU B N 1
ATOM 1466 C CA . GLU B 1 70 ? -3.807 21.531 -0.604 1 98.62 70 GLU B CA 1
ATOM 1467 C C . GLU B 1 70 ? -4.562 21.578 0.722 1 98.62 70 GLU B C 1
ATOM 1469 O O . GLU B 1 70 ? -4.008 21.219 1.767 1 98.62 70 GLU B O 1
ATOM 1474 N N . ASP B 1 71 ? -5.801 22.031 0.653 1 98.88 71 ASP B N 1
ATOM 1475 C CA . ASP B 1 71 ? -6.59 22.141 1.876 1 98.88 71 ASP B CA 1
ATOM 1476 C C . ASP B 1 71 ? -6.816 20.766 2.5 1 98.88 71 ASP B C 1
ATOM 1478 O O . ASP B 1 71 ? -6.793 20.625 3.725 1 98.88 71 ASP B O 1
ATOM 1482 N N . ALA B 1 72 ? -7.066 19.781 1.688 1 98.94 72 ALA B N 1
ATOM 1483 C CA . ALA B 1 72 ? -7.234 18.422 2.186 1 98.94 72 ALA B CA 1
ATOM 1484 C C . ALA B 1 72 ? -5.961 17.922 2.861 1 98.94 72 ALA B C 1
ATOM 1486 O O . ALA B 1 72 ? -6.023 17.234 3.889 1 98.94 72 ALA B O 1
ATOM 1487 N N . VAL B 1 73 ? -4.809 18.25 2.275 1 98.94 73 VAL B N 1
ATOM 1488 C CA . VAL B 1 73 ? -3.539 17.859 2.881 1 98.94 73 VAL B CA 1
ATOM 1489 C C . VAL B 1 73 ? -3.398 18.516 4.25 1 98.94 73 VAL B C 1
ATOM 1491 O O . VAL B 1 73 ? -2.99 17.875 5.219 1 98.94 73 VAL B O 1
ATOM 1494 N N . ARG B 1 74 ? -3.701 19.781 4.32 1 98.94 74 ARG B N 1
ATOM 1495 C CA . ARG B 1 74 ? -3.604 20.516 5.582 1 98.94 74 ARG B CA 1
ATOM 1496 C C . ARG B 1 74 ? -4.578 19.953 6.613 1 98.94 74 ARG B C 1
ATOM 1498 O O . ARG B 1 74 ? -4.254 19.875 7.801 1 98.94 74 ARG B O 1
ATOM 1505 N N . ALA B 1 75 ? -5.777 19.562 6.195 1 98.94 75 ALA B N 1
ATOM 1506 C CA . ALA B 1 75 ? -6.758 18.969 7.094 1 98.94 75 ALA B CA 1
ATOM 1507 C C . ALA B 1 75 ? -6.262 17.641 7.637 1 98.94 75 ALA B C 1
ATOM 1509 O O . ALA B 1 75 ? -6.438 17.328 8.82 1 98.94 75 ALA B O 1
ATOM 1510 N N . PHE B 1 76 ? -5.711 16.875 6.812 1 98.94 76 PHE B N 1
ATOM 1511 C CA . PHE B 1 76 ? -5.082 15.625 7.207 1 98.94 76 PHE B CA 1
ATOM 1512 C C . PHE B 1 76 ? -4.051 15.859 8.305 1 98.94 76 PHE B C 1
ATOM 1514 O O . PHE B 1 76 ? -4.051 15.164 9.32 1 98.94 76 PHE B O 1
ATOM 1521 N N . HIS B 1 77 ? -3.186 16.797 8.016 1 98.94 77 HIS B N 1
ATOM 1522 C CA . HIS B 1 77 ? -2.129 17.125 8.969 1 98.94 77 HIS B CA 1
ATOM 1523 C C . HIS B 1 77 ? -2.711 17.562 10.312 1 98.94 77 HIS B C 1
ATOM 1525 O O . HIS B 1 77 ? -2.289 17.078 11.359 1 98.94 77 HIS B O 1
ATOM 1531 N N . ARG B 1 78 ? -3.67 18.406 10.266 1 98.94 78 ARG B N 1
ATOM 1532 C CA . ARG B 1 78 ? -4.289 18.906 11.484 1 98.94 78 ARG B CA 1
ATOM 1533 C C . ARG B 1 78 ? -4.93 17.766 12.273 1 98.94 78 ARG B C 1
ATOM 1535 O O . ARG B 1 78 ? -4.789 17.703 13.5 1 98.94 78 ARG B O 1
ATOM 1542 N N . ALA B 1 79 ? -5.648 16.922 11.617 1 98.94 79 ALA B N 1
ATOM 1543 C CA . ALA B 1 79 ? -6.281 15.781 12.273 1 98.94 79 ALA B CA 1
ATOM 1544 C C . ALA B 1 79 ? -5.246 14.898 12.969 1 98.94 79 ALA B C 1
ATOM 1546 O O . ALA B 1 79 ? -5.465 14.438 14.086 1 98.94 79 ALA B O 1
ATOM 1547 N N . ALA B 1 80 ? -4.16 14.625 12.289 1 98.94 80 ALA B N 1
ATOM 1548 C CA . ALA B 1 80 ? -3.1 13.797 12.852 1 98.94 80 ALA B CA 1
ATOM 1549 C C . ALA B 1 80 ? -2.494 14.453 14.094 1 98.94 80 ALA B C 1
ATOM 1551 O O . ALA B 1 80 ? -2.275 13.789 15.109 1 98.94 80 ALA B O 1
ATOM 1552 N N . VAL B 1 81 ? -2.246 15.75 13.969 1 98.88 81 VAL B N 1
ATOM 1553 C CA . VAL B 1 81 ? -1.666 16.5 15.07 1 98.88 81 VAL B CA 1
ATOM 1554 C C . VAL B 1 81 ? -2.615 16.469 16.266 1 98.88 81 VAL B C 1
ATOM 1556 O O . VAL B 1 81 ? -2.182 16.281 17.406 1 98.88 81 VAL B O 1
ATOM 1559 N N . ASP B 1 82 ? -3.842 16.672 16.016 1 98.81 82 ASP B N 1
ATOM 1560 C CA . ASP B 1 82 ? -4.852 16.672 17.062 1 98.81 82 ASP B CA 1
ATOM 1561 C C . ASP B 1 82 ? -4.867 15.336 17.812 1 98.81 82 ASP B C 1
ATOM 1563 O O . ASP B 1 82 ? -5.199 15.281 19 1 98.81 82 ASP B O 1
ATOM 1567 N N . LEU B 1 83 ? -4.477 14.297 17.141 1 98.69 83 LEU B N 1
ATOM 1568 C CA . LEU B 1 83 ? -4.461 12.961 17.734 1 98.69 83 LEU B CA 1
ATOM 1569 C C . LEU B 1 83 ? -3.117 12.68 18.391 1 98.69 83 LEU B C 1
ATOM 1571 O O . LEU B 1 83 ? -2.916 11.602 18.969 1 98.69 83 LEU B O 1
ATOM 1575 N N . GLY B 1 84 ? -2.193 13.594 18.188 1 98.62 84 GLY B N 1
ATOM 1576 C CA . GLY B 1 84 ? -0.902 13.445 18.828 1 98.62 84 GLY B CA 1
ATOM 1577 C C . GLY B 1 84 ? 0.11 12.695 17.984 1 98.62 84 GLY B C 1
ATOM 1578 O O . GLY B 1 84 ? 1.127 12.219 18.5 1 98.62 84 GLY B O 1
ATOM 1579 N N . ALA B 1 85 ? -0.138 12.57 16.781 1 98.81 85 ALA B N 1
ATOM 1580 C CA . ALA B 1 85 ? 0.796 11.875 15.891 1 98.81 85 ALA B CA 1
ATOM 1581 C C . ALA B 1 85 ? 2.104 12.648 15.758 1 98.81 85 ALA B C 1
ATOM 1583 O O . ALA B 1 85 ? 2.104 13.883 15.758 1 98.81 85 ALA B O 1
ATOM 1584 N N . GLU B 1 86 ? 3.203 11.922 15.617 1 98.81 86 GLU B N 1
ATOM 1585 C CA . GLU B 1 86 ? 4.48 12.539 15.273 1 98.81 86 GLU B CA 1
ATOM 1586 C C . GLU B 1 86 ? 4.461 13.086 13.852 1 98.81 86 GLU B C 1
ATOM 1588 O O . GLU B 1 86 ? 4.117 12.375 12.906 1 98.81 86 GLU B O 1
ATOM 1593 N N . VAL B 1 87 ? 4.836 14.344 13.766 1 98.88 87 VAL B N 1
ATOM 1594 C CA . VAL B 1 87 ? 4.918 14.977 12.453 1 98.88 87 VAL B CA 1
ATOM 1595 C C . VAL B 1 87 ? 6.312 14.766 11.867 1 98.88 87 VAL B C 1
ATOM 1597 O O . VAL B 1 87 ? 7.312 15.164 12.469 1 98.88 87 VAL B O 1
ATOM 1600 N N . LEU B 1 88 ? 6.34 14.133 10.789 1 98.81 88 LEU B N 1
ATOM 1601 C CA . LEU B 1 88 ? 7.605 14 10.086 1 98.81 88 LEU B CA 1
ATOM 1602 C C . LEU B 1 88 ? 7.891 15.234 9.234 1 98.81 88 LEU B C 1
ATOM 1604 O O . LEU B 1 88 ? 8.977 15.812 9.32 1 98.81 88 LEU B O 1
ATOM 1608 N N . HIS B 1 89 ? 6.898 15.594 8.414 1 98.75 89 HIS B N 1
ATOM 1609 C CA . HIS B 1 89 ? 6.969 16.797 7.598 1 98.75 89 HIS B CA 1
ATOM 1610 C C . HIS B 1 89 ? 5.617 17.5 7.535 1 98.75 89 HIS B C 1
ATOM 1612 O O . HIS B 1 89 ? 4.625 16.922 7.098 1 98.75 89 HIS B O 1
ATOM 1618 N N . PRO B 1 90 ? 5.566 18.766 8.031 1 98.81 90 PRO B N 1
ATOM 1619 C CA . PRO B 1 90 ? 4.328 19.531 7.852 1 98.81 90 PRO B CA 1
ATOM 1620 C C . PRO B 1 90 ? 4 19.781 6.383 1 98.81 90 PRO B C 1
ATOM 1622 O O . PRO B 1 90 ? 4.832 19.516 5.508 1 98.81 90 PRO B O 1
ATOM 1625 N N . PRO B 1 91 ? 2.801 20.281 6.117 1 98.88 91 PRO B N 1
ATOM 1626 C CA . PRO B 1 91 ? 2.406 20.5 4.727 1 98.88 91 PRO B CA 1
ATOM 1627 C C . PRO B 1 91 ? 3.328 21.484 4.008 1 98.88 91 PRO B C 1
ATOM 1629 O O . PRO B 1 91 ? 3.551 22.594 4.488 1 98.88 91 PRO B O 1
ATOM 1632 N N . ARG B 1 92 ? 3.779 21.047 2.875 1 98.56 92 ARG B N 1
ATOM 1633 C CA . ARG B 1 92 ? 4.609 21.922 2.051 1 98.56 92 ARG B CA 1
ATOM 1634 C C . ARG B 1 92 ? 4.75 21.359 0.637 1 98.56 92 ARG B C 1
ATOM 1636 O O . ARG B 1 92 ? 4.352 20.234 0.365 1 98.56 92 ARG B O 1
ATOM 1643 N N . LEU B 1 93 ? 5.312 22.219 -0.213 1 98.19 93 LEU B N 1
ATOM 1644 C CA . LEU B 1 93 ? 5.715 21.781 -1.545 1 98.19 93 LEU B CA 1
ATOM 1645 C C . LEU B 1 93 ? 7.023 21 -1.49 1 98.19 93 LEU B C 1
ATOM 1647 O O . LEU B 1 93 ? 7.922 21.328 -0.718 1 98.19 93 LEU B O 1
ATOM 1651 N N . TRP B 1 94 ? 7.082 19.984 -2.303 1 97.75 94 TRP B N 1
ATOM 1652 C CA . TRP B 1 94 ? 8.289 19.188 -2.504 1 97.75 94 TRP B CA 1
ATOM 1653 C C . TRP B 1 94 ? 8.75 19.25 -3.959 1 97.75 94 TRP B C 1
ATOM 1655 O O . TRP B 1 94 ? 8.625 18.281 -4.695 1 97.75 94 TRP B O 1
ATOM 1665 N N . PRO B 1 95 ? 9.352 20.359 -4.34 1 95.88 95 PRO B N 1
ATOM 1666 C CA . PRO B 1 95 ? 9.711 20.516 -5.75 1 95.88 95 PRO B CA 1
ATOM 1667 C C . PRO B 1 95 ? 10.766 19.516 -6.207 1 95.88 95 PRO B C 1
ATOM 1669 O O . PRO B 1 95 ? 10.93 19.297 -7.41 1 95.88 95 PRO B O 1
ATOM 1672 N N . GLU B 1 96 ? 11.508 18.906 -5.273 1 93.69 96 GLU B N 1
ATOM 1673 C CA . GLU B 1 96 ? 12.508 17.891 -5.605 1 93.69 96 GLU B CA 1
ATOM 1674 C C . GLU B 1 96 ? 11.852 16.641 -6.195 1 93.69 96 GLU B C 1
ATOM 1676 O O . GLU B 1 96 ? 12.492 15.867 -6.906 1 93.69 96 GLU B O 1
ATOM 1681 N N . TYR B 1 97 ? 10.594 16.391 -5.828 1 93.94 97 TYR B N 1
ATOM 1682 C CA . TYR B 1 97 ? 9.867 15.305 -6.469 1 93.94 97 TYR B CA 1
ATOM 1683 C C . TYR B 1 97 ? 9.273 15.758 -7.805 1 93.94 97 TYR B C 1
ATOM 1685 O O . TYR B 1 97 ? 9.555 15.156 -8.844 1 93.94 97 TYR B O 1
ATOM 1693 N N . HIS B 1 98 ? 8.406 16.797 -7.828 1 92.88 98 HIS B N 1
ATOM 1694 C CA . HIS B 1 98 ? 7.953 17.578 -8.984 1 92.88 98 HIS B CA 1
ATOM 1695 C C . HIS B 1 98 ? 7.25 18.859 -8.547 1 92.88 98 HIS B C 1
ATOM 1697 O O . HIS B 1 98 ? 6.762 18.953 -7.418 1 92.88 98 HIS B O 1
ATOM 1703 N N . PRO B 1 99 ? 7.199 19.859 -9.273 1 94.81 99 PRO B N 1
ATOM 1704 C CA . PRO B 1 99 ? 6.801 21.203 -8.852 1 94.81 99 PRO B CA 1
ATOM 1705 C C . PRO B 1 99 ? 5.43 21.234 -8.18 1 94.81 99 PRO B C 1
ATOM 1707 O O . PRO B 1 99 ? 5.18 22.078 -7.316 1 94.81 99 PRO B O 1
ATOM 1710 N N . GLY B 1 100 ? 4.48 20.469 -8.484 1 96.94 100 GLY B N 1
ATOM 1711 C CA . GLY B 1 100 ? 3.129 20.484 -7.941 1 96.94 100 GLY B CA 1
ATOM 1712 C C . GLY B 1 100 ? 2.912 19.453 -6.844 1 96.94 100 GLY B C 1
ATOM 1713 O O . GLY B 1 100 ? 1.774 19.203 -6.445 1 96.94 100 GLY B O 1
ATOM 1714 N N . TYR B 1 101 ? 4.066 18.969 -6.297 1 98.31 101 TYR B N 1
ATOM 1715 C CA . TYR B 1 101 ? 3.965 17.953 -5.246 1 98.31 101 TYR B CA 1
ATOM 1716 C C . TYR B 1 101 ? 3.779 18.609 -3.883 1 98.31 101 TYR B C 1
ATOM 1718 O O . TYR B 1 101 ? 4.719 19.188 -3.33 1 98.31 101 TYR B O 1
ATOM 1726 N N . PHE B 1 102 ? 2.6 18.516 -3.334 1 98.81 102 PHE B N 1
ATOM 1727 C CA . PHE B 1 102 ? 2.277 19.078 -2.025 1 98.81 102 PHE B CA 1
ATOM 1728 C C . PHE B 1 102 ? 1.876 17.969 -1.053 1 98.81 102 PHE B C 1
ATOM 1730 O O . PHE B 1 102 ? 0.919 17.234 -1.302 1 98.81 102 PHE B O 1
ATOM 1737 N N . GLY B 1 103 ? 2.648 17.844 0.04 1 98.81 103 GLY B N 1
ATOM 1738 C CA . GLY B 1 103 ? 2.365 16.688 0.894 1 98.81 103 GLY B CA 1
ATOM 1739 C C . GLY B 1 103 ? 2.652 16.953 2.359 1 98.81 103 GLY B C 1
ATOM 1740 O O . GLY B 1 103 ? 3.291 17.953 2.701 1 98.81 103 GLY B O 1
ATOM 1741 N N . ALA B 1 104 ? 2.139 16.156 3.242 1 98.94 104 ALA B N 1
ATOM 1742 C CA . ALA B 1 104 ? 2.41 16.062 4.676 1 98.94 104 ALA B CA 1
ATOM 1743 C C . ALA B 1 104 ? 2.65 14.625 5.105 1 98.94 104 ALA B C 1
ATOM 1745 O O . ALA B 1 104 ? 2.039 13.695 4.562 1 98.94 104 ALA B O 1
ATOM 1746 N N . PHE B 1 105 ? 3.531 14.469 6.09 1 98.94 105 PHE B N 1
ATOM 1747 C CA . PHE B 1 105 ? 3.959 13.148 6.539 1 98.94 105 PHE B CA 1
ATOM 1748 C C . PHE B 1 105 ? 3.879 13.039 8.062 1 98.94 105 PHE B C 1
ATOM 1750 O O . PHE B 1 105 ? 4.387 13.906 8.773 1 98.94 105 PHE B O 1
ATOM 1757 N N . VAL B 1 106 ? 3.266 12.008 8.484 1 98.94 106 VAL B N 1
ATOM 1758 C CA . VAL B 1 106 ? 3.15 11.766 9.914 1 98.94 106 VAL B CA 1
ATOM 1759 C C . VAL B 1 106 ? 3.381 10.281 10.211 1 98.94 106 VAL B C 1
ATOM 1761 O O . VAL B 1 106 ? 3.441 9.461 9.289 1 98.94 106 VAL B O 1
ATOM 1764 N N . ARG B 1 107 ? 3.535 9.938 11.461 1 98.75 107 ARG B N 1
ATOM 1765 C CA . ARG B 1 107 ? 3.576 8.547 11.891 1 98.75 107 ARG B CA 1
ATOM 1766 C C . ARG B 1 107 ? 2.195 8.07 12.336 1 98.75 107 ARG B C 1
ATOM 1768 O O . ARG B 1 107 ? 1.497 8.773 13.07 1 98.75 107 ARG B O 1
ATOM 1775 N N . ASP B 1 108 ? 1.822 6.938 11.891 1 98.44 108 ASP B N 1
ATOM 1776 C CA . ASP B 1 108 ? 0.649 6.312 12.492 1 98.44 108 ASP B CA 1
ATOM 1777 C C . ASP B 1 108 ? 1.006 5.625 13.812 1 98.44 108 ASP B C 1
ATOM 1779 O O . ASP B 1 108 ? 2.164 5.648 14.234 1 98.44 108 ASP B O 1
ATOM 1783 N N . PRO B 1 109 ? 0.088 5.004 14.508 1 96.94 109 PRO B N 1
ATOM 1784 C CA . PRO B 1 109 ? 0.333 4.438 15.844 1 96.94 109 PRO B CA 1
ATOM 1785 C C . PRO B 1 109 ? 1.377 3.324 15.828 1 96.94 109 PRO B C 1
ATOM 1787 O O . PRO B 1 109 ? 1.972 3.016 16.859 1 96.94 109 PRO B O 1
ATOM 1790 N N . ASP B 1 110 ? 1.592 2.654 14.688 1 95.75 110 ASP B N 1
ATOM 1791 C CA . ASP B 1 110 ? 2.559 1.564 14.594 1 95.75 110 ASP B CA 1
ATOM 1792 C C . ASP B 1 110 ? 3.895 2.059 14.047 1 95.75 110 ASP B C 1
ATOM 1794 O O . ASP B 1 110 ? 4.805 1.262 13.797 1 95.75 110 ASP B O 1
ATOM 1798 N N . GLY B 1 111 ? 3.975 3.369 13.75 1 95.69 111 GLY B N 1
ATOM 1799 C CA . GLY B 1 111 ? 5.242 3.941 13.328 1 95.69 111 GLY B CA 1
ATOM 1800 C C . GLY B 1 111 ? 5.398 4 11.82 1 95.69 111 GLY B C 1
ATOM 1801 O O . GLY B 1 111 ? 6.473 4.336 11.312 1 95.69 111 GLY B O 1
ATOM 1802 N N . ASN B 1 112 ? 4.395 3.664 11.094 1 97.38 112 ASN B N 1
ATOM 1803 C CA . ASN B 1 112 ? 4.453 3.785 9.641 1 97.38 112 ASN B CA 1
ATOM 1804 C C . ASN B 1 112 ? 4.5 5.246 9.195 1 97.38 112 ASN B C 1
ATOM 1806 O O . ASN B 1 112 ? 3.986 6.125 9.891 1 97.38 112 ASN B O 1
ATOM 1810 N N . ASN B 1 113 ? 5.172 5.453 8.102 1 98.5 113 ASN B N 1
ATOM 1811 C CA . ASN B 1 113 ? 5.199 6.762 7.453 1 98.5 113 ASN B CA 1
ATOM 1812 C C . ASN B 1 113 ? 3.959 6.988 6.594 1 98.5 113 ASN B C 1
ATOM 1814 O O . ASN B 1 113 ? 3.863 6.461 5.484 1 98.5 113 ASN B O 1
ATOM 1818 N N . VAL B 1 114 ? 3.025 7.816 7.086 1 98.94 114 VAL B N 1
ATOM 1819 C CA . VAL B 1 114 ? 1.75 8.047 6.414 1 98.94 114 VAL B CA 1
ATOM 1820 C C . VAL B 1 114 ? 1.732 9.445 5.801 1 98.94 114 VAL B C 1
ATOM 1822 O O . VAL B 1 114 ? 2.008 10.438 6.484 1 98.94 114 VAL B O 1
ATOM 1825 N N . GLU B 1 115 ? 1.368 9.445 4.559 1 99 115 GLU B N 1
ATOM 1826 C CA . GLU B 1 115 ? 1.433 10.68 3.785 1 99 115 GLU B CA 1
ATOM 1827 C C . GLU B 1 115 ? 0.09 10.992 3.129 1 99 115 GLU B C 1
ATOM 1829 O O . GLU B 1 115 ? -0.592 10.086 2.643 1 99 115 GLU B O 1
ATOM 1834 N N . ALA B 1 116 ? -0.318 12.211 3.164 1 98.94 116 ALA B N 1
ATOM 1835 C CA . ALA B 1 116 ? -1.282 12.758 2.213 1 98.94 116 ALA B CA 1
ATOM 1836 C C . ALA B 1 116 ? -0.586 13.609 1.156 1 98.94 116 ALA B C 1
ATOM 1838 O O . ALA B 1 116 ? 0.26 14.445 1.482 1 98.94 116 ALA B O 1
ATOM 1839 N N . VAL B 1 117 ? -0.97 13.422 -0.1 1 98.94 117 VAL B N 1
ATOM 1840 C CA . VAL B 1 117 ? -0.25 14.125 -1.155 1 98.94 117 VAL B CA 1
ATOM 1841 C C . VAL B 1 117 ? -1.235 14.617 -2.213 1 98.94 117 VAL B C 1
ATOM 1843 O O . VAL B 1 117 ? -2.189 13.914 -2.559 1 98.94 117 VAL B O 1
ATOM 1846 N N . TRP B 1 118 ? -0.998 15.781 -2.695 1 98.75 118 TRP B N 1
ATOM 1847 C CA . TRP B 1 118 ? -1.694 16.375 -3.834 1 98.75 118 TRP B CA 1
ATOM 1848 C C . TRP B 1 118 ? -0.713 16.734 -4.941 1 98.75 118 TRP B C 1
ATOM 1850 O O . TRP B 1 118 ? 0.287 17.422 -4.691 1 98.75 118 TRP B O 1
ATOM 1860 N N . HIS B 1 119 ? -0.987 16.203 -6.125 1 98.06 119 HIS B N 1
ATOM 1861 C CA . HIS B 1 119 ? -0.192 16.562 -7.293 1 98.06 119 HIS B CA 1
ATOM 1862 C C . HIS B 1 119 ? -0.793 17.75 -8.031 1 98.06 119 HIS B C 1
ATOM 1864 O O . HIS B 1 119 ? -1.632 17.594 -8.914 1 98.06 119 HIS B O 1
ATOM 1870 N N . GLY B 1 120 ? -0.393 18.844 -7.66 1 91.88 120 GLY B N 1
ATOM 1871 C CA . GLY B 1 120 ? -0.863 20.047 -8.312 1 91.88 120 GLY B CA 1
ATOM 1872 C C . GLY B 1 120 ? -0.23 20.281 -9.68 1 91.88 120 GLY B C 1
ATOM 1873 O O . GLY B 1 120 ? 0.705 19.562 -10.055 1 91.88 120 GLY B O 1
ATOM 1874 N N . ALA B 1 121 ? -0.774 21.266 -10.523 1 74.88 121 ALA B N 1
ATOM 1875 C CA . ALA B 1 121 ? -0.273 21.641 -11.844 1 74.88 121 ALA B CA 1
ATOM 1876 C C . ALA B 1 121 ? 1.078 22.344 -11.734 1 74.88 121 ALA B C 1
ATOM 1878 O O . ALA B 1 121 ? 1.366 23 -10.727 1 74.88 121 ALA B O 1
#

InterPro domains:
  IPR029068 Glyoxalase/Bleomycin resistance protein/Dihydroxybiphenyl dioxygenase [G3DSA:3.10.180.10] (1-120)
  IPR029068 Glyoxalase/Bleomycin resistance protein/Dihydroxybiphenyl dioxygenase [SSF54593] (2-120)
  IPR037523 Vicinal oxygen chelate (VOC), core domain [PS51819] (1-119)
  IPR041581 Glyoxalase-like domain, group 6 [PF18029] (5-115)

Foldseek 3Di:
DQQADEDEDQPQVQLCLLCQQLVVLQVKHFLDDPPQKTFIDPDNGGRYMYGHDDDDADDADEAEDEHPDLVSQQSSVVSCVVSPWAWPAHWDADCVVPRQWTKTWTQGPRGYTYMYIYRGD/DQQADEDEDAPQVQLCLLCQQLVVLQVKHFLDDPPQKTFIDPDNGGRYMYGHDDDDADDADEAEDEHPDLVSQQSSVVSCVVSPWAWPAHWDADCVVPRQWTKTWTQGPRGYTYMYIYRDD

Organism: Mycolicibacterium paratuberculosis (strain ATCC BAA-968 / K-10) (NCBI:txid262316)

Sequence (242 aa):
MIDHVGINCANYAESQRFYDAVLGTLGFSRQLDVGPAIGYGRAGKPTFWISDALAGPNREVHLAFEAADEDAVRAFHRAAVDLGAEVLHPPRLWPEYHPGYFGAFVRDPDGNNVEAVWHGAMIDHVGINCANYAESQRFYDAVLGTLGFSRQLDVGPAIGYGRAGKPTFWISDALAGPNREVHLAFEAADEDAVRAFHRAAVDLGAEVLHPPRLW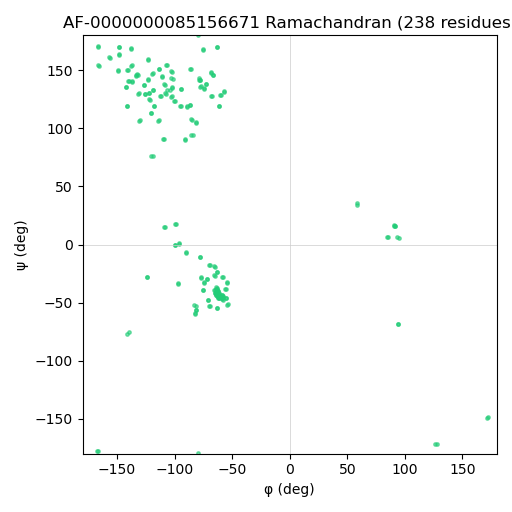PEYHPGYFGAFVRDPDGNNVEAVWHGA

Nearest PDB structures (foldseek):
  4z04-assembly1_A-2  TM=9.642E-01  e=4.561E-17  Brucella abortus 2308
  3hnq-assembly1_A  TM=6.551E-01  e=8.863E-06  Salmonella enterica subsp. enterica serovar Typhimurium
  3ey8-assembly1_A  TM=6.433E-01  e=1.077E-05  Vibrio cholerae
  3huh-assembly2_C  TM=6.944E-01  e=8.074E-05  Salmonella enterica subsp. enterica serovar Typhimurium
  7w5e-assembly1_A  TM=6.387E-01  e=8.074E-05  Streptomyces chartreusis

Secondary structure (DSSP, 8-state):
-EEEEEEEESSHHHHHHHHHHHHHTTT-EEEEE-SSEEEEEETTEEEEEEEE---SPPPPEEEEEE-SSHHHHHHHHHHHHHTTPPEEEEEEE-TTT-TTEEEEEEE-TT--EEEEEEE--/-EEEEEEEESSHHHHHHHHHHHHHTTT-EEEEE-SSEEEEEETTEEEEEEEE---SPPPPEEEEEE-SSHHHHHHHHHHHHHTTPPEEEEEEE-TTT-TTEEEEEEE-TT--EEEEEEE--

Radius of gyration: 17.27 Å; Cα contacts (8 Å, |Δi|>4): 591; chains: 2; bou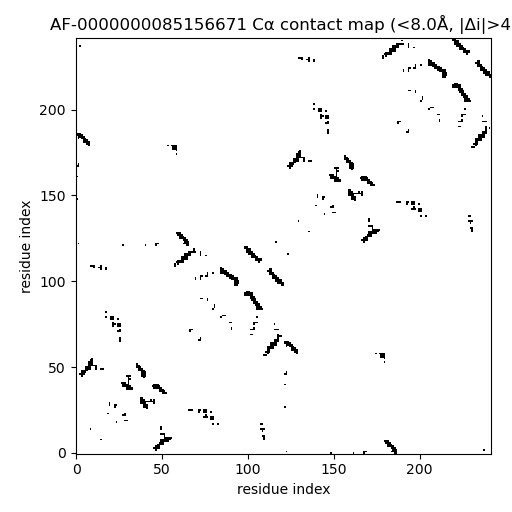nding box: 38×43×37 Å

Solvent-accessible surface area (backbone atoms only — not comparable to full-atom values): 12246 Å² total; per-residue (Å²): 103,75,56,35,39,32,42,58,30,73,53,42,70,60,41,48,55,49,50,54,48,31,37,41,46,48,71,31,40,80,46,43,74,73,76,56,34,37,22,28,25,53,95,71,41,54,35,43,33,45,26,59,68,49,82,75,64,58,51,55,37,38,42,29,28,47,26,91,36,70,66,29,26,47,44,24,48,48,46,36,48,75,71,63,38,54,73,73,38,71,73,42,74,38,57,90,81,38,80,24,30,34,34,22,32,30,34,49,89,70,55,24,44,36,29,32,34,19,82,51,125,103,76,54,33,39,33,43,57,29,74,54,41,68,61,41,48,55,51,49,54,50,31,36,42,46,48,70,31,42,81,46,42,75,74,78,55,35,37,22,28,24,53,96,71,42,52,35,42,32,44,28,58,69,50,83,76,63,59,50,53,36,37,44,27,29,46,25,91,38,70,65,29,26,47,44,25,48,49,45,37,49,76,71,64,38,53,72,76,37,72,72,42,74,38,57,90,82,38,78,22,30,35,34,24,31,29,34,48,91,69,55,24,45,36,29,32,35,18,80,50,126